Protein AF-A0A9X2P4D8-F1 (afdb_monomer)

Foldseek 3Di:
DDADDPVVQVLQPVAWDQDDPQRATEGDPVSVVVLLVVQVVCVVLVVVLQVVLCVPPQFDDKDWPQVQKDSNKTKMWTQTPPFNKIKMWMAGSRSGAIAIKIFHPPFFDPDWDWAWDQDPVHNVDTDIDTDRGMASDDPDVSNVVSCVVSVVSCCVSRVVYYYDDSVQQQRWHRWYDYPNDTDHTHGPVCVGMNNDDDDD

Structure (mmCIF, N/CA/C/O backbone):
data_AF-A0A9X2P4D8-F1
#
_entry.id   AF-A0A9X2P4D8-F1
#
loop_
_atom_site.group_PDB
_atom_site.id
_atom_site.type_symbol
_atom_site.label_atom_id
_atom_site.label_alt_id
_atom_site.label_comp_id
_atom_site.label_asym_id
_atom_site.label_entity_id
_atom_site.label_seq_id
_atom_site.pdbx_PDB_ins_code
_atom_site.Cartn_x
_atom_site.Cartn_y
_atom_site.Cartn_z
_atom_site.occupancy
_atom_site.B_iso_or_equiv
_atom_site.auth_seq_id
_atom_site.auth_comp_id
_atom_site.auth_asym_id
_atom_site.auth_atom_id
_atom_site.pdbx_PDB_model_num
ATOM 1 N N . MET A 1 1 ? -0.357 -20.026 -11.969 1.00 51.41 1 MET A N 1
ATOM 2 C CA . MET A 1 1 ? -0.564 -18.570 -11.815 1.00 51.41 1 MET A CA 1
ATOM 3 C C . MET A 1 1 ? -0.362 -17.956 -13.190 1.00 51.41 1 MET A C 1
ATOM 5 O O . MET A 1 1 ? 0.595 -18.358 -13.838 1.00 51.41 1 MET A O 1
ATOM 9 N N . ARG A 1 2 ? -1.284 -17.124 -13.690 1.00 51.78 2 ARG A N 1
ATOM 10 C CA . ARG A 1 2 ? -1.090 -16.428 -14.975 1.00 51.78 2 ARG A CA 1
ATOM 11 C C . ARG A 1 2 ? -0.144 -15.251 -14.730 1.00 51.78 2 ARG A C 1
ATOM 13 O O . ARG A 1 2 ? -0.334 -14.565 -13.731 1.00 51.78 2 ARG A O 1
ATOM 20 N N . ASP A 1 3 ? 0.847 -15.052 -15.594 1.00 65.62 3 ASP A N 1
ATOM 21 C CA . ASP A 1 3 ? 1.655 -13.830 -15.562 1.00 65.62 3 ASP A CA 1
ATOM 22 C C . ASP A 1 3 ? 0.751 -12.647 -15.934 1.00 65.62 3 ASP A C 1
ATOM 24 O O . ASP A 1 3 ? -0.056 -12.735 -16.869 1.00 65.62 3 ASP A O 1
ATOM 28 N N . PHE A 1 4 ? 0.815 -11.575 -15.148 1.00 73.69 4 PHE A N 1
ATOM 29 C CA . PHE A 1 4 ? -0.020 -10.401 -15.348 1.00 73.69 4 PHE A CA 1
ATOM 30 C C . PHE A 1 4 ? 0.701 -9.388 -16.226 1.00 73.69 4 PHE A C 1
ATOM 32 O O . PHE A 1 4 ? 1.784 -8.916 -15.890 1.00 73.69 4 PHE A O 1
ATOM 39 N N . ASN A 1 5 ? 0.075 -9.033 -17.348 1.00 79.25 5 ASN A N 1
ATOM 40 C CA . ASN A 1 5 ? 0.576 -7.965 -18.196 1.00 79.25 5 ASN A CA 1
ATOM 41 C C . ASN A 1 5 ? 0.262 -6.617 -17.533 1.00 79.25 5 ASN A C 1
ATOM 43 O O . ASN A 1 5 ? -0.901 -6.204 -17.494 1.00 79.25 5 ASN A O 1
ATOM 47 N N . ILE A 1 6 ? 1.291 -5.921 -17.049 1.00 78.88 6 ILE A N 1
ATOM 48 C CA . ILE A 1 6 ? 1.144 -4.610 -16.407 1.00 78.88 6 ILE A CA 1
ATOM 49 C C . ILE A 1 6 ? 0.526 -3.563 -17.345 1.00 78.88 6 ILE A C 1
ATOM 51 O O . ILE A 1 6 ? -0.223 -2.695 -16.900 1.00 78.88 6 ILE A O 1
ATOM 55 N N . PHE A 1 7 ? 0.740 -3.695 -18.659 1.00 81.62 7 PHE A N 1
ATOM 56 C CA . PHE A 1 7 ? 0.123 -2.852 -19.682 1.00 81.62 7 PHE A CA 1
ATOM 57 C C . PHE A 1 7 ? -1.364 -3.165 -19.900 1.00 81.62 7 PHE A C 1
ATOM 59 O O . PHE A 1 7 ? -2.011 -2.543 -20.737 1.00 81.62 7 PHE A O 1
ATOM 66 N N . SER A 1 8 ? -1.969 -4.082 -19.146 1.00 82.50 8 SER A N 1
ATOM 67 C CA . SER A 1 8 ? -3.433 -4.141 -19.058 1.00 82.50 8 SER A CA 1
ATOM 68 C C . SER A 1 8 ? -4.020 -3.009 -18.203 1.00 82.50 8 SER A C 1
ATOM 70 O O . SER A 1 8 ? -5.209 -2.723 -18.319 1.00 82.50 8 SER A O 1
ATOM 72 N N . ILE A 1 9 ? -3.196 -2.327 -17.395 1.00 82.31 9 ILE A N 1
ATOM 73 C CA . ILE A 1 9 ? -3.581 -1.167 -16.585 1.00 82.31 9 ILE A CA 1
ATOM 74 C C . ILE A 1 9 ? -3.077 0.107 -17.290 1.00 82.31 9 ILE A C 1
ATOM 76 O O . ILE A 1 9 ? -1.872 0.376 -17.276 1.00 82.31 9 ILE A O 1
ATOM 80 N N . PRO A 1 10 ? -3.964 0.937 -17.881 1.00 84.06 10 PRO A N 1
ATOM 81 C CA . PRO A 1 10 ? -3.561 2.111 -18.665 1.00 84.06 10 PRO A CA 1
ATOM 82 C C . PRO A 1 10 ? -2.681 3.105 -17.898 1.00 84.06 10 PRO A C 1
ATOM 84 O O . PRO A 1 10 ? -1.769 3.703 -18.465 1.00 84.06 10 PRO A O 1
ATOM 87 N N . ARG A 1 11 ? -2.907 3.233 -16.582 1.00 86.00 11 ARG A N 1
ATOM 88 C CA . ARG A 1 11 ? -2.131 4.103 -15.684 1.00 86.00 11 ARG A CA 1
ATOM 89 C C . ARG A 1 11 ? -0.632 3.757 -15.662 1.00 86.00 11 ARG A C 1
ATOM 91 O O . ARG A 1 11 ? 0.168 4.636 -15.352 1.00 86.00 11 ARG A O 1
ATOM 98 N N . PHE A 1 12 ? -0.232 2.537 -16.041 1.00 85.88 12 PHE A N 1
ATOM 99 C CA . PHE A 1 12 ? 1.172 2.109 -16.073 1.00 85.88 12 PHE A CA 1
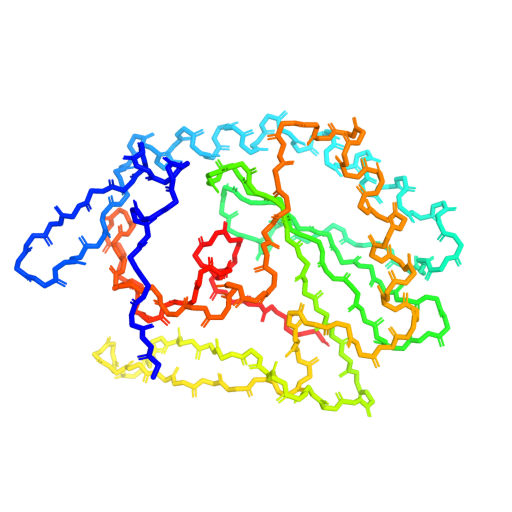ATOM 100 C C . PHE A 1 12 ? 1.898 2.325 -17.404 1.00 85.88 12 PHE A C 1
ATOM 102 O O . PHE A 1 12 ? 3.130 2.330 -17.419 1.00 85.88 12 PHE A O 1
ATOM 109 N N . HIS A 1 13 ? 1.175 2.584 -18.500 1.00 84.06 13 HIS A N 1
ATOM 110 C CA . HIS A 1 13 ? 1.763 2.733 -19.845 1.00 84.06 13 HIS A CA 1
ATOM 111 C C . HIS A 1 13 ? 2.799 3.851 -19.936 1.00 84.06 13 HIS A C 1
ATOM 113 O O . HIS A 1 13 ? 3.732 3.777 -20.725 1.00 84.06 13 HIS A O 1
ATOM 119 N N . GLN A 1 14 ? 2.631 4.898 -19.132 1.00 83.56 14 GLN A N 1
ATOM 120 C CA . GLN A 1 14 ? 3.509 6.066 -19.142 1.00 83.56 14 GLN A CA 1
ATOM 121 C C . GLN A 1 14 ? 4.805 5.887 -18.336 1.00 83.56 14 GLN A C 1
ATOM 123 O O . GLN A 1 14 ? 5.696 6.734 -18.435 1.00 83.56 14 GLN A O 1
ATOM 128 N N . TYR A 1 15 ? 4.897 4.841 -17.509 1.00 83.94 15 TYR A N 1
ATOM 129 C CA . TYR A 1 15 ? 6.016 4.638 -16.585 1.00 83.94 15 TYR A CA 1
ATOM 130 C C . TYR A 1 15 ? 6.965 3.546 -17.066 1.00 83.94 15 TYR A C 1
ATOM 132 O O . TYR A 1 15 ? 8.182 3.722 -16.998 1.00 83.94 15 TYR A O 1
ATOM 140 N N . PHE A 1 16 ? 6.414 2.444 -17.574 1.00 85.50 16 PHE A N 1
ATOM 141 C CA . PHE A 1 16 ? 7.197 1.281 -17.967 1.00 85.50 16 PHE A CA 1
ATOM 142 C C . PHE A 1 16 ? 7.361 1.175 -19.479 1.00 85.50 16 PHE A C 1
ATOM 144 O O . PHE A 1 16 ? 6.488 1.545 -20.258 1.00 85.50 16 PHE A O 1
ATOM 151 N N . SER A 1 17 ? 8.496 0.616 -19.878 1.00 83.88 17 SER A N 1
ATOM 152 C CA . SER A 1 17 ? 8.774 0.161 -21.240 1.00 83.88 17 SER A CA 1
ATOM 153 C C . SER A 1 17 ? 9.231 -1.293 -21.190 1.00 83.88 17 SER A C 1
ATOM 155 O O . SER A 1 17 ? 9.921 -1.673 -20.245 1.00 83.88 17 SER A O 1
ATOM 157 N N . GLU A 1 18 ? 8.850 -2.106 -22.173 1.00 82.50 18 GLU A N 1
ATOM 158 C CA . GLU A 1 18 ? 9.399 -3.459 -22.326 1.00 82.50 18 GLU A CA 1
ATOM 159 C C . GLU A 1 18 ? 10.750 -3.380 -23.040 1.00 82.50 18 GLU A C 1
ATOM 161 O O . GLU A 1 18 ? 10.885 -2.697 -24.060 1.00 82.50 18 GLU A O 1
ATOM 166 N N . ILE A 1 19 ? 11.753 -4.081 -22.515 1.00 79.12 19 ILE A N 1
ATOM 167 C CA . ILE A 1 19 ? 13.065 -4.215 -23.146 1.00 79.12 19 ILE A CA 1
ATOM 168 C C . ILE A 1 19 ? 13.475 -5.686 -23.268 1.00 79.12 19 ILE A C 1
ATOM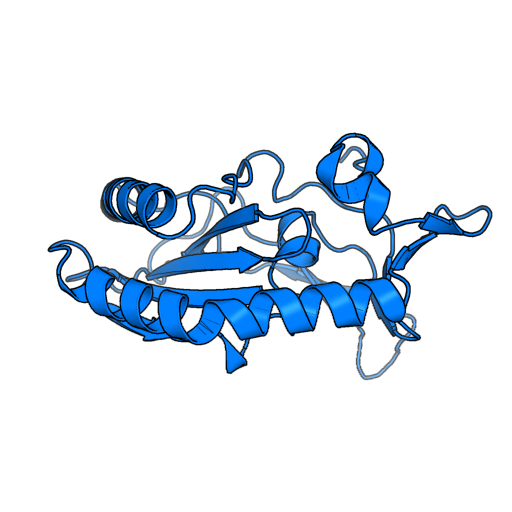 170 O O . ILE A 1 19 ? 13.308 -6.481 -22.345 1.00 79.12 19 ILE A O 1
ATOM 174 N N . GLY A 1 20 ? 14.071 -6.025 -24.414 1.00 73.62 20 GLY A N 1
ATOM 175 C CA . GLY A 1 20 ? 14.580 -7.367 -24.708 1.00 73.62 20 GLY A CA 1
ATOM 176 C C . GLY A 1 20 ? 13.496 -8.403 -25.025 1.00 73.62 20 GLY A C 1
ATOM 177 O O . GLY A 1 20 ? 12.301 -8.125 -24.984 1.00 73.62 20 GLY A O 1
ATOM 178 N N . GLU A 1 21 ? 13.936 -9.616 -25.362 1.00 63.78 21 GLU A N 1
ATOM 179 C CA . GLU A 1 21 ? 13.047 -10.746 -25.679 1.00 63.78 21 GLU A CA 1
ATOM 180 C C . GLU A 1 21 ? 12.375 -11.336 -24.423 1.00 63.78 21 GLU A C 1
ATOM 182 O O . GLU A 1 21 ? 11.307 -11.938 -24.517 1.00 63.78 21 GLU A O 1
ATOM 187 N N . ASP A 1 22 ? 12.949 -11.082 -23.242 1.00 65.00 22 ASP A N 1
ATOM 188 C CA . ASP A 1 22 ? 12.479 -11.584 -21.943 1.00 65.00 22 ASP A CA 1
ATOM 189 C C . ASP A 1 22 ? 11.377 -10.724 -21.293 1.00 65.00 22 ASP A C 1
ATOM 191 O O . ASP A 1 22 ? 11.029 -10.960 -20.135 1.00 65.00 22 ASP A O 1
ATOM 195 N N . LYS A 1 23 ? 10.837 -9.722 -22.008 1.00 68.62 23 LYS A N 1
ATOM 196 C CA . LYS A 1 23 ? 9.802 -8.788 -21.512 1.00 68.62 23 LYS A CA 1
ATOM 197 C C . LYS A 1 23 ? 10.159 -8.165 -20.161 1.00 68.62 23 LYS A C 1
ATOM 199 O O . LYS A 1 23 ? 9.401 -8.171 -19.197 1.00 68.62 23 LYS A O 1
ATOM 204 N N . LEU A 1 24 ? 11.378 -7.649 -20.069 1.00 75.62 24 LEU A N 1
ATOM 205 C CA . LEU A 1 24 ? 11.841 -6.980 -18.865 1.00 75.62 24 LEU A CA 1
ATOM 206 C C . LEU A 1 24 ? 11.218 -5.582 -18.804 1.00 75.62 24 LEU A C 1
ATOM 208 O O . LEU A 1 24 ? 11.362 -4.796 -19.743 1.00 75.62 24 LEU A O 1
ATOM 212 N N . LEU A 1 25 ? 10.541 -5.258 -17.703 1.00 82.19 25 LEU A N 1
ATOM 213 C CA . LEU A 1 25 ? 9.945 -3.938 -17.510 1.00 82.19 25 LEU A CA 1
ATOM 214 C C . LEU A 1 25 ? 11.011 -2.958 -17.030 1.00 82.19 25 LEU A C 1
ATOM 216 O O . LEU A 1 25 ? 11.650 -3.188 -16.007 1.00 82.19 25 LEU A O 1
ATOM 220 N N . LYS A 1 26 ? 11.187 -1.842 -17.738 1.00 84.00 26 LYS A N 1
ATOM 221 C CA . LYS A 1 26 ? 12.114 -0.774 -17.354 1.00 84.00 26 LYS A CA 1
ATOM 222 C C . LYS A 1 26 ? 11.377 0.505 -16.985 1.00 84.00 26 LYS A C 1
ATOM 224 O O . LYS A 1 26 ? 10.640 1.053 -17.808 1.00 84.00 26 LYS A O 1
ATOM 229 N N . LEU A 1 27 ? 11.662 1.010 -15.785 1.00 86.44 27 LEU A N 1
ATOM 230 C CA . LEU A 1 27 ? 11.309 2.357 -15.342 1.00 86.44 27 LEU A CA 1
ATOM 231 C C . LEU A 1 27 ? 12.507 3.289 -15.563 1.00 86.44 27 LEU A C 1
ATOM 233 O O . LEU A 1 27 ? 13.584 3.064 -15.015 1.00 86.44 27 LEU A O 1
ATOM 237 N N . SER A 1 28 ? 12.343 4.309 -16.408 1.00 85.12 28 SER A N 1
ATOM 238 C CA . SER A 1 28 ? 13.433 5.254 -16.709 1.00 85.12 28 SER A CA 1
ATOM 239 C C . SER A 1 28 ? 13.770 6.153 -15.516 1.00 85.12 28 SER A C 1
ATOM 241 O O . SER A 1 28 ? 12.868 6.526 -14.768 1.00 85.12 28 SER A O 1
ATOM 243 N N . ASP A 1 29 ? 15.024 6.600 -15.408 1.00 86.88 29 ASP A N 1
ATOM 244 C CA . ASP A 1 29 ? 15.475 7.506 -14.336 1.00 86.88 29 ASP A CA 1
ATOM 245 C C . ASP A 1 29 ? 14.652 8.794 -14.276 1.00 86.88 29 ASP A C 1
ATOM 247 O O . ASP A 1 29 ? 14.277 9.252 -13.204 1.00 86.88 29 ASP A O 1
ATOM 251 N N . LYS A 1 30 ? 14.293 9.345 -15.441 1.00 90.56 30 LYS A N 1
ATOM 252 C CA . LYS A 1 30 ? 13.424 10.522 -15.519 1.00 90.56 30 LYS A CA 1
ATOM 253 C C . LYS A 1 30 ? 12.067 10.257 -14.860 1.00 90.56 30 LYS A C 1
ATOM 255 O O . LYS A 1 30 ? 11.606 11.065 -14.063 1.00 90.56 30 LYS A O 1
ATOM 260 N N . LYS A 1 31 ? 11.431 9.127 -15.188 1.00 90.62 31 LYS A N 1
ATOM 261 C CA . LYS A 1 31 ? 10.132 8.746 -14.612 1.00 90.62 31 LYS A CA 1
ATOM 262 C C . LYS A 1 31 ? 10.246 8.427 -13.127 1.00 90.62 31 LYS A C 1
ATOM 264 O O . LYS A 1 31 ? 9.354 8.784 -12.372 1.00 90.62 31 LYS A O 1
ATOM 269 N N . TRP A 1 32 ? 11.344 7.806 -12.714 1.00 90.19 32 TRP A N 1
ATOM 270 C CA . TRP A 1 32 ? 11.659 7.574 -11.311 1.00 90.19 32 TRP A CA 1
ATOM 271 C C . TRP A 1 32 ? 11.734 8.881 -10.514 1.00 90.19 32 TRP A C 1
ATOM 273 O O . TRP A 1 32 ? 11.053 9.013 -9.501 1.00 90.19 32 TRP A O 1
ATOM 283 N N . SER A 1 33 ? 12.482 9.875 -11.001 1.00 91.88 33 SER A N 1
ATOM 284 C CA . SER A 1 33 ? 12.555 11.197 -10.367 1.00 91.88 33 SER A CA 1
ATOM 285 C C . SER A 1 33 ? 11.195 11.894 -10.321 1.00 91.88 33 SER A C 1
ATOM 287 O O . SER A 1 33 ? 10.804 12.363 -9.261 1.00 91.88 33 SER A O 1
ATOM 289 N N . GLU A 1 34 ? 10.424 11.876 -11.417 1.00 94.25 34 GLU A N 1
ATOM 290 C CA . GLU A 1 34 ? 9.062 12.438 -11.440 1.00 94.25 34 GLU A CA 1
ATOM 291 C C . GLU A 1 34 ? 8.157 11.803 -10.365 1.00 94.25 34 GLU A C 1
ATOM 293 O O . GLU A 1 34 ? 7.364 12.490 -9.724 1.00 94.25 34 GLU A O 1
ATOM 298 N N . LEU A 1 35 ? 8.264 10.488 -10.150 1.00 94.19 35 LEU A N 1
ATOM 299 C CA . LEU A 1 35 ? 7.497 9.772 -9.130 1.00 94.19 35 LEU A CA 1
ATOM 300 C C . LEU A 1 35 ? 7.891 10.186 -7.704 1.00 94.19 35 LEU A C 1
ATOM 302 O O . LEU A 1 35 ? 7.003 10.354 -6.862 1.00 94.19 35 LEU A O 1
ATOM 306 N N . ILE A 1 36 ? 9.188 10.369 -7.445 1.00 94.19 36 ILE A N 1
ATOM 307 C CA . ILE A 1 36 ? 9.709 10.825 -6.148 1.00 94.19 36 ILE A CA 1
ATOM 308 C C . ILE A 1 36 ? 9.276 12.267 -5.872 1.00 94.19 36 ILE A C 1
ATOM 310 O O . ILE A 1 36 ? 8.704 12.539 -4.820 1.00 94.19 36 ILE A O 1
ATOM 314 N N . ASP A 1 37 ? 9.464 13.179 -6.824 1.00 96.06 37 ASP A N 1
ATOM 315 C CA . ASP A 1 37 ? 9.085 14.587 -6.654 1.00 96.06 37 ASP A CA 1
ATOM 316 C C . ASP A 1 37 ? 7.579 14.716 -6.361 1.00 96.06 37 ASP A C 1
ATOM 318 O O . ASP A 1 37 ? 7.148 15.457 -5.471 1.00 96.06 37 ASP A O 1
ATOM 322 N N . ASN A 1 38 ? 6.762 13.921 -7.064 1.00 95.75 38 ASN A N 1
ATOM 323 C CA . ASN A 1 38 ? 5.325 13.860 -6.830 1.00 95.75 38 ASN A CA 1
ATOM 324 C C . ASN A 1 38 ? 4.981 13.368 -5.421 1.00 95.75 38 ASN A C 1
ATOM 326 O O . ASN A 1 38 ? 4.066 13.923 -4.816 1.00 95.75 38 ASN A O 1
ATOM 330 N N . ILE A 1 39 ? 5.664 12.345 -4.893 1.00 95.38 39 ILE A N 1
ATOM 331 C CA . ILE A 1 39 ? 5.352 11.846 -3.548 1.00 95.38 39 ILE A CA 1
ATOM 332 C C . ILE A 1 39 ? 5.799 12.830 -2.464 1.00 95.38 39 ILE A C 1
ATOM 334 O O . ILE A 1 39 ? 5.044 13.071 -1.525 1.00 95.38 39 ILE A O 1
ATOM 338 N N . GLN A 1 40 ? 6.965 13.458 -2.634 1.00 95.62 40 GLN A N 1
ATOM 339 C CA . GLN A 1 40 ? 7.488 14.460 -1.703 1.00 95.62 40 GLN A CA 1
ATOM 340 C C . GLN A 1 40 ? 6.535 15.650 -1.580 1.00 95.62 40 GLN A C 1
ATOM 342 O O . GLN A 1 40 ? 6.282 16.139 -0.482 1.00 95.62 40 GLN A O 1
ATOM 347 N N . SER A 1 41 ? 5.912 16.060 -2.691 1.00 96.69 41 SER A N 1
ATOM 348 C CA . SER A 1 41 ? 4.902 17.126 -2.680 1.00 96.69 41 SER A CA 1
ATOM 349 C C . SER A 1 41 ? 3.643 16.804 -1.856 1.00 96.69 41 SER A C 1
ATOM 351 O O . SER A 1 41 ? 2.885 17.715 -1.536 1.00 96.69 41 SER A O 1
ATOM 353 N N . LEU A 1 42 ? 3.412 15.531 -1.510 1.00 96.88 42 LEU A N 1
ATOM 354 C CA . LEU A 1 42 ? 2.248 15.063 -0.750 1.00 96.88 42 LEU A CA 1
ATOM 355 C C . LEU A 1 42 ? 2.568 14.747 0.713 1.00 96.88 42 LEU A C 1
ATOM 357 O O . LEU A 1 42 ? 1.650 14.425 1.464 1.00 96.88 42 LEU A O 1
ATOM 361 N N . GLU A 1 43 ? 3.834 14.803 1.133 1.00 95.31 43 GLU A N 1
ATOM 362 C CA . GLU A 1 43 ? 4.246 14.383 2.479 1.00 95.31 43 GLU A CA 1
ATOM 363 C C . GLU A 1 43 ? 3.540 15.175 3.580 1.00 95.31 43 GLU A C 1
ATOM 365 O O . GLU A 1 43 ? 3.102 14.596 4.574 1.00 95.31 43 GLU A O 1
ATOM 370 N N . GLU A 1 44 ? 3.379 16.487 3.399 1.00 96.44 44 GLU A N 1
ATOM 371 C CA . GLU A 1 44 ? 2.701 17.331 4.384 1.00 96.44 44 GLU A CA 1
ATOM 372 C C . GLU A 1 44 ? 1.219 16.953 4.531 1.00 96.44 44 GLU A C 1
ATOM 374 O O . GLU A 1 44 ? 0.726 16.785 5.648 1.00 96.44 44 GLU A O 1
ATOM 379 N N . ASP A 1 45 ? 0.517 16.762 3.412 1.00 97.56 45 ASP A N 1
ATOM 380 C CA . ASP A 1 45 ? -0.888 16.348 3.416 1.00 97.56 45 ASP A CA 1
ATOM 381 C C . ASP A 1 45 ? -1.051 14.923 3.950 1.00 97.56 45 ASP A C 1
ATOM 383 O O . ASP A 1 45 ? -2.004 14.636 4.670 1.00 97.56 45 ASP A O 1
ATOM 387 N N . TRP A 1 46 ? -0.099 14.033 3.665 1.00 97.56 46 TRP A N 1
ATOM 388 C CA . TRP A 1 46 ? -0.074 12.675 4.203 1.00 97.56 46 TRP A CA 1
ATOM 389 C C . TRP A 1 46 ? 0.140 12.635 5.712 1.00 97.56 46 TRP A C 1
ATOM 391 O O . TRP A 1 46 ? -0.477 11.816 6.395 1.00 97.56 46 TRP A O 1
ATOM 401 N N . ASN A 1 47 ? 0.986 13.516 6.249 1.00 96.44 47 ASN A N 1
ATOM 402 C CA . ASN A 1 47 ? 1.188 13.639 7.690 1.00 96.44 47 ASN A CA 1
ATOM 403 C C . ASN A 1 47 ? -0.105 14.080 8.377 1.00 96.44 47 ASN A C 1
ATOM 405 O O . ASN A 1 47 ? -0.564 13.395 9.287 1.00 96.44 47 ASN A O 1
ATOM 409 N N . LYS A 1 48 ? -0.754 15.135 7.868 1.00 97.25 48 LYS A N 1
ATOM 410 C CA . LYS A 1 48 ? -2.047 15.609 8.391 1.00 97.25 48 LYS A CA 1
ATOM 411 C C . LYS A 1 48 ? -3.142 14.552 8.263 1.00 97.25 48 LYS A C 1
ATOM 413 O O . LYS A 1 48 ? -3.923 14.348 9.189 1.00 97.25 48 LYS A O 1
ATOM 418 N N . PHE A 1 49 ? -3.188 13.854 7.128 1.00 97.50 49 PHE A N 1
ATOM 419 C CA . PHE A 1 49 ? -4.074 12.713 6.938 1.00 97.50 49 PHE A CA 1
ATOM 420 C C . PHE A 1 49 ? -3.817 11.648 8.008 1.00 97.50 49 PHE A C 1
ATOM 422 O O . PHE A 1 49 ? -4.761 11.229 8.668 1.00 97.50 49 PHE A O 1
ATOM 429 N N . SER A 1 50 ? -2.560 11.254 8.219 1.00 96.31 50 SER A N 1
ATOM 430 C CA . SER A 1 50 ? -2.188 10.216 9.184 1.00 96.31 50 SER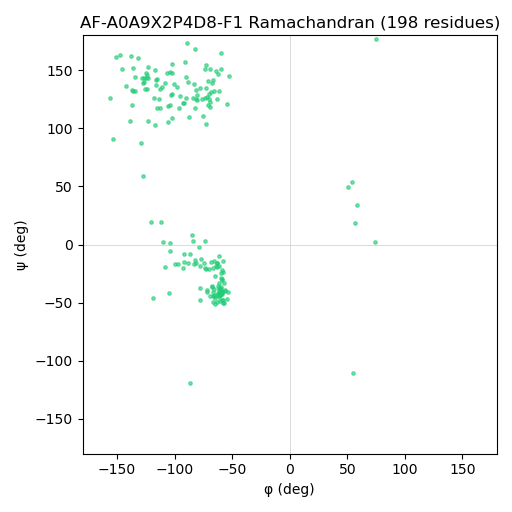 A CA 1
ATOM 431 C C . SER A 1 50 ? -2.566 10.596 10.612 1.00 96.31 50 SER A C 1
ATOM 433 O O . SER A 1 50 ? -3.138 9.775 11.318 1.00 96.31 50 SER A O 1
ATOM 435 N N . GLU A 1 51 ? -2.321 11.842 11.013 1.00 95.50 51 GLU A N 1
ATOM 436 C CA . GLU A 1 51 ? -2.743 12.375 12.315 1.00 95.50 51 GLU A CA 1
ATOM 437 C C . GLU A 1 51 ? -4.270 12.320 12.473 1.00 95.50 51 GLU A C 1
ATOM 439 O O . GLU A 1 51 ? -4.771 11.875 13.502 1.00 95.50 51 GLU A O 1
ATOM 444 N N . SER A 1 52 ? -5.030 12.664 11.426 1.00 95.69 52 SER A N 1
ATOM 445 C CA . SER A 1 52 ? -6.501 12.622 11.477 1.00 95.69 52 SER A CA 1
ATOM 446 C C . SER A 1 52 ? -7.085 11.214 11.662 1.00 95.69 52 SER A C 1
ATOM 448 O O . SER A 1 52 ? -8.241 11.070 12.056 1.00 95.69 52 SER A O 1
ATOM 450 N N . LEU A 1 53 ? -6.308 10.157 11.394 1.00 95.81 53 LEU A N 1
ATOM 451 C CA . LEU A 1 53 ? -6.764 8.778 11.579 1.00 95.81 53 LEU A CA 1
ATOM 452 C C . LEU A 1 53 ? -6.867 8.381 13.055 1.00 95.81 53 LEU A C 1
ATOM 454 O O . LEU A 1 53 ? -7.607 7.447 13.360 1.00 95.81 53 LEU A O 1
ATOM 458 N N . GLU A 1 54 ? -6.178 9.085 13.959 1.00 93.56 54 GLU A N 1
ATOM 459 C CA . GLU A 1 54 ? -6.282 8.872 15.412 1.00 93.56 54 GLU A CA 1
ATOM 460 C C . GLU A 1 54 ? -7.670 9.247 15.958 1.00 93.56 54 GLU A C 1
ATOM 462 O O . GLU A 1 54 ? -8.079 8.773 17.014 1.00 93.56 54 GLU A O 1
ATOM 467 N N . GLU A 1 55 ? -8.432 10.068 15.227 1.00 92.75 55 GLU A N 1
ATOM 468 C CA . GLU A 1 55 ? -9.793 10.467 15.604 1.00 92.75 55 GLU A CA 1
ATOM 469 C C . GLU A 1 55 ? -10.837 9.369 15.324 1.00 92.75 55 GLU A C 1
ATOM 471 O O . GLU A 1 55 ? -11.983 9.453 15.775 1.00 92.75 55 GLU A O 1
ATOM 476 N N . ILE A 1 56 ? -10.470 8.330 14.569 1.00 92.75 56 ILE A N 1
ATOM 477 C CA . ILE A 1 56 ? -11.357 7.217 14.229 1.00 92.75 56 ILE A CA 1
ATOM 478 C C . ILE A 1 56 ? -11.356 6.224 15.395 1.00 92.75 56 ILE A C 1
ATOM 480 O O . ILE A 1 56 ? -10.351 5.584 15.665 1.00 92.75 56 ILE A O 1
ATOM 484 N N . SER A 1 57 ? -12.508 6.013 16.037 1.00 88.25 57 SER A N 1
ATOM 485 C CA . SER A 1 57 ? -12.608 5.249 17.295 1.00 88.25 57 SER A CA 1
ATOM 486 C C . SER A 1 57 ? -12.092 3.804 17.257 1.00 88.25 57 SER A C 1
ATOM 488 O O . SER A 1 57 ? -11.809 3.237 18.306 1.00 88.25 57 SER A O 1
ATOM 490 N N . ILE A 1 58 ? -12.040 3.175 16.079 1.00 90.12 58 ILE A N 1
ATOM 491 C CA . ILE A 1 58 ? -11.530 1.804 15.914 1.00 90.12 58 ILE A CA 1
ATOM 492 C C . ILE A 1 58 ? -10.013 1.755 15.662 1.00 90.12 58 ILE A C 1
ATOM 494 O O . ILE A 1 58 ? -9.380 0.702 15.797 1.00 90.12 58 ILE A O 1
ATOM 498 N N . CYS A 1 59 ? -9.423 2.892 15.304 1.00 91.12 59 CYS A N 1
ATOM 499 C CA . CYS A 1 59 ? -7.987 3.062 15.190 1.00 91.12 59 CYS A CA 1
ATOM 500 C C . CYS A 1 59 ? -7.417 3.286 16.592 1.00 91.12 59 CYS A C 1
ATOM 502 O O . CYS A 1 59 ? -7.840 4.189 17.303 1.00 91.12 59 CYS A O 1
ATOM 504 N N . GLY A 1 60 ? -6.455 2.456 16.981 1.00 91.12 60 GLY A N 1
ATOM 505 C CA . GLY A 1 60 ? -5.632 2.700 18.155 1.00 91.12 60 GLY A CA 1
ATOM 506 C C . GLY A 1 60 ? -4.446 3.580 17.771 1.00 91.12 60 GLY A C 1
ATOM 507 O O . GLY A 1 60 ? -4.592 4.699 17.288 1.00 91.12 60 GLY A O 1
ATOM 508 N N . ARG A 1 61 ? -3.226 3.067 17.949 1.00 93.88 61 ARG A N 1
ATOM 509 C CA . ARG A 1 61 ? -2.005 3.826 17.639 1.00 93.88 61 ARG A CA 1
ATOM 510 C C . ARG A 1 61 ? -1.780 3.949 16.130 1.00 93.88 61 ARG A C 1
ATOM 512 O O . ARG A 1 61 ? -1.632 2.927 15.461 1.00 93.88 61 ARG A O 1
ATOM 519 N N . VAL A 1 62 ? -1.611 5.174 15.639 1.00 95.94 62 VAL A N 1
ATOM 520 C CA . VAL A 1 62 ? -1.222 5.463 14.252 1.00 95.94 62 VAL A CA 1
ATOM 521 C C . VAL A 1 62 ? 0.271 5.794 14.177 1.00 95.94 62 VAL A C 1
ATOM 523 O O . VAL A 1 62 ? 0.827 6.455 15.049 1.00 95.94 62 VAL A O 1
ATOM 526 N N . ILE A 1 63 ? 0.967 5.272 13.167 1.00 94.62 63 ILE A N 1
ATOM 527 C CA . ILE A 1 63 ? 2.411 5.442 12.992 1.00 94.62 63 ILE A CA 1
ATOM 528 C C . ILE A 1 63 ? 2.704 5.722 11.524 1.00 94.62 63 ILE A C 1
ATOM 530 O O . ILE A 1 63 ? 2.462 4.878 10.660 1.00 94.62 63 ILE A O 1
ATOM 534 N N . ASN A 1 64 ? 3.302 6.875 11.237 1.00 92.62 64 ASN A N 1
ATOM 535 C CA . ASN A 1 64 ? 3.848 7.134 9.913 1.00 92.62 64 ASN A CA 1
ATOM 536 C C . ASN A 1 64 ? 5.096 6.257 9.686 1.00 92.62 64 ASN A C 1
ATOM 538 O O . ASN A 1 64 ? 6.042 6.250 10.479 1.00 92.62 64 ASN A O 1
ATOM 542 N N . ARG A 1 65 ? 5.079 5.482 8.602 1.00 91.25 65 ARG A N 1
ATOM 543 C CA . ARG A 1 65 ? 6.123 4.538 8.187 1.00 91.25 65 ARG A CA 1
ATOM 544 C C . ARG A 1 65 ? 6.679 4.869 6.802 1.00 91.25 65 ARG A C 1
ATOM 546 O O . ARG A 1 65 ? 7.289 3.995 6.191 1.00 91.25 65 ARG A O 1
ATOM 553 N N . SER A 1 66 ? 6.503 6.091 6.300 1.00 87.88 66 SER A N 1
ATOM 554 C CA . SER A 1 66 ? 6.959 6.484 4.959 1.00 87.88 66 SER A CA 1
ATOM 555 C C . SER A 1 66 ? 8.469 6.312 4.766 1.00 87.88 66 SER A C 1
ATOM 557 O O . SER A 1 66 ? 8.898 5.933 3.686 1.00 87.88 66 SER A O 1
ATOM 559 N N . ALA A 1 67 ? 9.278 6.436 5.825 1.00 83.69 67 ALA A N 1
ATOM 560 C CA . ALA A 1 67 ? 10.715 6.137 5.769 1.00 83.69 67 ALA A CA 1
ATOM 561 C C . ALA A 1 67 ? 11.052 4.660 5.447 1.00 83.69 67 ALA A C 1
ATOM 563 O O . ALA A 1 67 ? 12.196 4.355 5.125 1.00 83.69 67 ALA A O 1
ATOM 564 N N . LEU A 1 68 ? 10.084 3.741 5.567 1.00 77.00 68 LEU A N 1
ATOM 565 C CA . LEU A 1 68 ? 10.214 2.316 5.231 1.00 77.00 68 LEU A CA 1
ATOM 566 C C . LEU A 1 68 ? 9.531 1.953 3.899 1.00 77.00 68 LEU A C 1
ATOM 568 O O . LEU A 1 68 ? 9.456 0.772 3.561 1.00 77.00 68 LEU A O 1
ATOM 572 N N . ALA A 1 69 ? 8.945 2.924 3.198 1.00 80.56 69 ALA A N 1
ATOM 573 C CA . ALA A 1 69 ? 8.263 2.707 1.927 1.00 80.56 69 ALA A CA 1
ATOM 574 C C . ALA A 1 69 ? 9.233 2.848 0.743 1.00 80.56 69 ALA A C 1
ATOM 576 O O . ALA A 1 69 ? 10.388 3.248 0.903 1.00 80.56 69 ALA A O 1
ATOM 577 N N . ASN A 1 70 ? 8.754 2.534 -0.465 1.00 83.12 70 ASN A N 1
ATOM 578 C CA . ASN A 1 70 ? 9.481 2.901 -1.677 1.00 83.12 70 ASN A CA 1
ATOM 579 C C . ASN A 1 70 ? 9.648 4.433 -1.751 1.00 83.12 70 ASN A C 1
ATOM 581 O O . ASN A 1 70 ? 8.756 5.150 -1.303 1.00 83.12 70 ASN A O 1
ATOM 585 N N . PRO A 1 71 ? 10.717 4.961 -2.383 1.00 88.50 71 PRO A N 1
ATOM 586 C CA . PRO A 1 71 ? 10.958 6.409 -2.469 1.00 88.50 71 PRO A CA 1
ATOM 587 C C . PRO A 1 71 ? 9.847 7.234 -3.135 1.00 88.50 71 PRO A C 1
ATOM 589 O O . PRO A 1 71 ? 9.850 8.453 -3.039 1.00 88.50 71 PRO A O 1
ATOM 592 N N . TYR A 1 72 ? 8.921 6.578 -3.834 1.00 91.88 72 TYR A N 1
ATOM 593 C CA . TYR A 1 72 ? 7.754 7.169 -4.492 1.00 91.88 72 TYR A CA 1
ATOM 594 C C . TYR A 1 72 ? 6.430 6.748 -3.826 1.00 91.88 72 TYR A C 1
ATOM 596 O O . TYR A 1 72 ? 5.362 6.787 -4.442 1.00 91.88 72 TYR A O 1
ATOM 604 N N . SER A 1 73 ? 6.484 6.284 -2.578 1.00 94.62 73 SER A N 1
ATOM 605 C CA . SER A 1 73 ? 5.327 5.828 -1.813 1.00 94.62 73 SER A CA 1
ATOM 606 C C . SER A 1 73 ? 5.347 6.351 -0.379 1.00 94.62 73 SER A C 1
ATOM 608 O O . SER A 1 73 ? 6.397 6.588 0.205 1.00 94.62 73 SER A O 1
ATOM 610 N N . LEU A 1 74 ? 4.160 6.500 0.201 1.00 95.38 74 LEU A N 1
ATOM 611 C CA . LEU A 1 74 ? 3.944 6.848 1.603 1.00 95.38 74 LEU A CA 1
ATOM 612 C C . LEU A 1 74 ? 3.225 5.699 2.29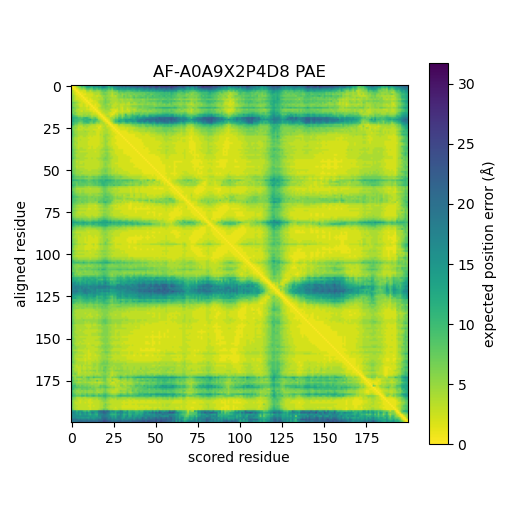2 1.00 95.38 74 LEU A C 1
ATOM 614 O O . LEU A 1 74 ? 2.469 4.951 1.663 1.00 95.38 74 LEU A O 1
ATOM 618 N N . ARG A 1 75 ? 3.475 5.542 3.591 1.00 95.38 75 ARG A N 1
ATOM 619 C CA . ARG A 1 75 ? 2.945 4.422 4.368 1.00 95.38 75 ARG A CA 1
ATOM 620 C C . ARG A 1 75 ? 2.563 4.872 5.765 1.00 95.38 75 ARG A C 1
ATOM 622 O O . ARG A 1 75 ? 3.349 5.532 6.437 1.00 95.38 75 ARG A O 1
ATOM 629 N N . THR A 1 76 ? 1.407 4.412 6.226 1.00 95.75 76 THR A N 1
ATOM 630 C CA . THR A 1 76 ? 0.938 4.610 7.600 1.00 95.75 76 THR A CA 1
ATOM 631 C C . THR A 1 76 ? 0.405 3.295 8.140 1.00 95.75 76 THR A C 1
ATOM 633 O O . THR A 1 76 ? -0.335 2.580 7.468 1.00 95.75 76 THR A O 1
ATOM 636 N N . GLU A 1 77 ? 0.836 2.949 9.343 1.00 95.50 77 GLU A N 1
ATOM 637 C CA . GLU A 1 77 ? 0.406 1.775 10.091 1.00 95.50 77 GLU A CA 1
ATOM 638 C C . GLU A 1 77 ? -0.590 2.216 11.161 1.00 95.50 77 GLU A C 1
ATOM 640 O O . GLU A 1 77 ? -0.316 3.136 11.927 1.00 95.50 77 GLU A O 1
ATOM 645 N N . ILE A 1 78 ? -1.729 1.542 11.219 1.00 95.75 78 ILE A N 1
ATOM 646 C CA . ILE A 1 78 ? -2.737 1.686 12.258 1.00 95.75 78 ILE A CA 1
ATOM 647 C C . ILE A 1 78 ? -2.760 0.385 13.046 1.00 95.75 78 ILE A C 1
ATOM 649 O O . ILE A 1 78 ? -3.115 -0.668 12.516 1.00 95.75 78 ILE A O 1
ATOM 653 N N . ASN A 1 79 ? -2.435 0.463 14.327 1.00 94.69 79 ASN A N 1
ATOM 654 C CA . ASN A 1 79 ? -2.716 -0.615 15.259 1.00 94.69 79 ASN A CA 1
ATOM 655 C C . ASN A 1 79 ? -4.175 -0.524 15.677 1.00 94.69 79 ASN A C 1
ATOM 657 O O . ASN A 1 79 ? -4.637 0.537 16.089 1.00 94.69 79 ASN A O 1
ATOM 661 N N . MET A 1 80 ? -4.891 -1.632 15.561 1.00 92.88 80 MET A N 1
ATOM 662 C CA . MET A 1 80 ? -6.312 -1.686 15.869 1.00 92.88 80 MET A CA 1
ATOM 663 C C . MET A 1 80 ? -6.547 -1.499 17.370 1.00 92.88 80 MET A C 1
ATOM 665 O O . MET A 1 80 ? -5.829 -2.067 18.197 1.00 92.88 80 MET A O 1
ATOM 669 N N . GLU A 1 81 ? -7.569 -0.727 17.730 1.00 89.12 81 GLU A N 1
ATOM 670 C CA . GLU A 1 81 ? -7.922 -0.497 19.130 1.00 89.12 81 GLU A CA 1
ATOM 671 C C . GLU A 1 81 ? -8.289 -1.833 19.806 1.00 89.12 81 GLU A C 1
ATOM 673 O O . GLU A 1 81 ? -9.035 -2.646 19.256 1.00 89.12 81 GLU A O 1
ATOM 678 N N . ASN A 1 82 ? -7.735 -2.094 20.995 1.00 85.50 82 ASN A N 1
ATOM 679 C CA . ASN A 1 82 ? -7.918 -3.347 21.748 1.00 85.50 82 ASN A CA 1
ATOM 680 C C . ASN A 1 82 ? -7.528 -4.651 21.013 1.00 85.50 82 ASN A C 1
ATOM 682 O O . ASN A 1 82 ? -7.916 -5.740 21.442 1.00 85.50 82 ASN A O 1
ATOM 686 N N . SER A 1 83 ? -6.733 -4.581 19.941 1.00 86.56 83 SER A N 1
ATOM 687 C CA . SER A 1 83 ? -6.207 -5.757 19.241 1.00 86.56 83 SER A CA 1
ATOM 688 C C . SER A 1 83 ? -4.701 -5.636 19.004 1.00 86.56 83 SER A C 1
ATOM 690 O O . SER A 1 83 ? -4.110 -4.564 19.084 1.00 86.56 83 SER A O 1
ATOM 692 N N . LYS A 1 84 ? -4.054 -6.776 18.745 1.00 87.94 84 LYS A N 1
ATOM 693 C CA . LYS A 1 84 ? -2.671 -6.805 18.247 1.00 87.94 84 LYS A CA 1
ATOM 694 C C . LYS A 1 84 ? -2.607 -6.702 16.724 1.00 87.94 84 LYS A C 1
ATOM 696 O O . LYS A 1 84 ? -1.517 -6.615 16.178 1.00 87.94 84 LYS A O 1
ATOM 701 N N . ASP A 1 85 ? -3.747 -6.776 16.053 1.00 93.31 85 ASP A N 1
ATOM 702 C CA . ASP A 1 85 ? -3.814 -6.703 14.602 1.00 93.31 85 ASP A CA 1
ATOM 703 C C . ASP A 1 85 ? -3.557 -5.267 14.116 1.00 93.31 85 ASP A C 1
ATOM 705 O O . ASP A 1 85 ? -3.816 -4.295 14.836 1.00 93.31 85 ASP A O 1
ATOM 709 N N . SER A 1 86 ? -3.070 -5.141 12.884 1.00 95.12 86 SER A N 1
ATOM 710 C CA . SER A 1 86 ? -2.758 -3.849 12.275 1.00 95.12 86 SER A CA 1
ATOM 711 C C . SER A 1 86 ? -3.292 -3.758 10.848 1.00 95.12 86 SER A C 1
ATOM 713 O O . SER A 1 86 ? -3.240 -4.715 10.070 1.00 95.12 86 SER A O 1
ATOM 715 N N . LEU A 1 87 ? -3.741 -2.560 10.489 1.00 95.88 87 LEU A N 1
ATOM 716 C CA . LEU A 1 87 ? -4.041 -2.129 9.131 1.00 95.88 87 LEU A CA 1
ATOM 717 C C . LEU A 1 87 ? -2.895 -1.244 8.647 1.00 95.88 87 LEU A C 1
ATOM 719 O O . LEU A 1 87 ? -2.538 -0.272 9.304 1.00 95.88 87 LEU A O 1
ATOM 723 N N . VAL A 1 88 ? -2.336 -1.537 7.482 1.00 95.62 88 VAL A N 1
ATOM 724 C CA . VAL A 1 88 ? -1.356 -0.668 6.836 1.00 95.62 88 VAL A CA 1
ATOM 725 C C . VAL A 1 88 ? -1.949 -0.086 5.569 1.00 95.62 88 VAL A C 1
ATOM 727 O O . VAL A 1 88 ? -2.535 -0.798 4.756 1.00 95.62 88 V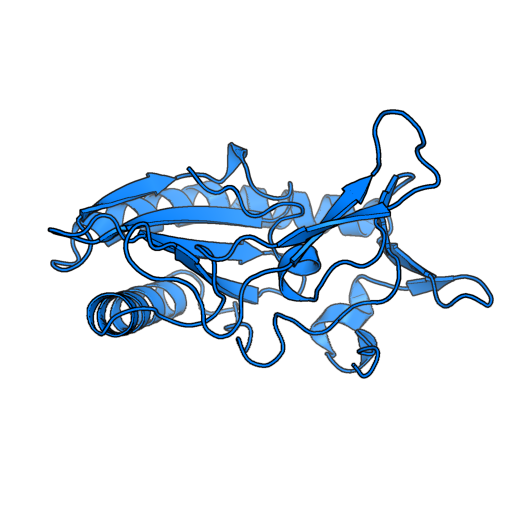AL A O 1
ATOM 730 N N . ILE A 1 89 ? -1.766 1.219 5.410 1.00 96.12 89 ILE A N 1
ATOM 731 C CA . ILE A 1 89 ? -2.220 2.005 4.273 1.00 96.12 89 ILE A CA 1
ATOM 732 C C . ILE A 1 89 ? -0.990 2.445 3.498 1.00 96.12 89 ILE A C 1
ATOM 734 O O . ILE A 1 89 ? -0.008 2.907 4.087 1.00 96.12 89 ILE A O 1
ATOM 738 N N . CYS A 1 90 ? -1.058 2.326 2.180 1.00 96.12 90 CYS A N 1
ATOM 739 C CA . CYS A 1 90 ? -0.019 2.783 1.274 1.00 96.12 90 CYS A CA 1
ATOM 740 C C . CYS A 1 90 ? -0.608 3.735 0.237 1.00 96.12 90 CYS A C 1
ATOM 742 O O . CYS A 1 90 ? -1.717 3.511 -0.244 1.00 96.12 90 CYS A O 1
ATOM 744 N N . LEU A 1 91 ? 0.151 4.760 -0.133 1.00 96.81 91 LEU A N 1
ATOM 745 C CA . LEU A 1 91 ? -0.138 5.686 -1.226 1.00 96.81 91 LEU A CA 1
ATOM 746 C C . LEU A 1 91 ? 1.074 5.693 -2.155 1.00 96.81 91 LEU A C 1
ATOM 748 O O . LEU A 1 91 ? 2.194 5.785 -1.668 1.00 96.81 91 LEU A O 1
ATOM 752 N N . SER A 1 92 ? 0.878 5.607 -3.466 1.00 96.00 92 SER A N 1
ATOM 753 C CA . SER A 1 92 ? 1.978 5.602 -4.432 1.00 96.00 92 SER A CA 1
ATOM 754 C C . SER A 1 92 ? 1.682 6.504 -5.610 1.00 96.00 92 SER A C 1
ATOM 756 O O . SER A 1 92 ? 0.614 6.420 -6.219 1.00 96.00 92 SER A O 1
ATOM 758 N N . SER A 1 93 ? 2.653 7.341 -5.975 1.00 95.12 93 SER A N 1
ATOM 759 C CA . SER A 1 93 ? 2.573 8.133 -7.202 1.00 95.12 93 SER A CA 1
ATOM 760 C C . SER A 1 93 ? 2.667 7.254 -8.457 1.00 95.12 93 SER A C 1
ATOM 762 O O . SER A 1 93 ? 2.277 7.696 -9.539 1.00 95.12 93 SER A O 1
ATOM 764 N N . LEU A 1 94 ? 3.106 5.991 -8.334 1.00 92.31 94 LEU A N 1
ATOM 765 C CA . LEU A 1 94 ? 3.134 5.034 -9.436 1.00 92.31 94 LEU A CA 1
ATOM 766 C C . LEU A 1 94 ? 1.713 4.570 -9.762 1.00 92.31 94 LEU A C 1
ATOM 768 O O . LEU A 1 94 ? 1.114 3.767 -9.052 1.00 92.31 94 LEU A O 1
ATOM 772 N N . GLY A 1 95 ? 1.169 5.103 -10.856 1.00 90.88 95 GLY A N 1
ATOM 773 C CA . GLY A 1 95 ? -0.216 4.865 -11.264 1.00 90.88 95 GLY A CA 1
ATOM 774 C C . GLY A 1 95 ? -1.257 5.603 -10.416 1.00 90.88 95 GLY A C 1
ATOM 775 O O . GLY A 1 95 ? -2.443 5.476 -10.702 1.00 90.88 95 GLY A O 1
ATOM 776 N N . GLU A 1 96 ? -0.827 6.405 -9.435 1.00 95.19 96 GLU A N 1
ATOM 777 C CA . GLU A 1 96 ? -1.693 7.103 -8.476 1.00 95.19 96 GLU A CA 1
ATOM 778 C C . GLU A 1 96 ? -2.642 6.137 -7.753 1.00 95.19 96 GLU A C 1
ATOM 780 O O . GLU A 1 96 ? -3.860 6.313 -7.739 1.00 95.19 96 GLU A O 1
ATOM 785 N N . PHE A 1 97 ? -2.082 5.091 -7.149 1.00 96.06 97 PHE A N 1
ATOM 786 C CA . PHE A 1 97 ? -2.856 4.124 -6.378 1.00 96.06 97 PHE A CA 1
ATOM 787 C C . PHE A 1 97 ? -2.719 4.347 -4.873 1.00 96.06 97 PHE A C 1
ATOM 789 O O . PHE A 1 97 ? -1.710 4.854 -4.381 1.00 96.06 97 PHE A O 1
ATOM 796 N N . TYR A 1 98 ? -3.723 3.898 -4.130 1.00 97.44 98 TYR A N 1
ATOM 797 C CA . TYR A 1 98 ? -3.601 3.574 -2.718 1.00 97.44 98 TYR A CA 1
ATOM 798 C C . TYR A 1 98 ? -4.025 2.131 -2.463 1.00 97.44 98 TYR A C 1
ATOM 800 O O . TYR A 1 98 ? -4.825 1.557 -3.201 1.00 97.44 98 TYR A O 1
ATOM 808 N N . GLY A 1 99 ? -3.477 1.525 -1.421 1.00 96.19 99 GLY A N 1
ATOM 809 C CA . GLY A 1 99 ? -3.687 0.118 -1.119 1.00 96.19 99 GLY A CA 1
ATOM 810 C C . GLY A 1 99 ? -3.664 -0.149 0.373 1.00 96.19 99 GLY A C 1
ATOM 811 O O . GLY A 1 99 ? -3.179 0.664 1.159 1.00 96.19 99 GLY A O 1
ATOM 812 N N . PHE A 1 100 ? -4.190 -1.312 0.742 1.00 95.44 100 PHE A N 1
ATOM 813 C CA . PHE A 1 100 ? -4.176 -1.795 2.112 1.00 95.44 100 PHE A CA 1
ATOM 814 C C . PHE A 1 100 ? -3.523 -3.165 2.176 1.00 95.44 100 PHE A C 1
ATOM 816 O O . PHE A 1 100 ? -3.710 -3.996 1.286 1.00 95.44 100 PHE A O 1
ATOM 823 N N . TYR A 1 101 ? -2.821 -3.416 3.269 1.00 94.62 101 TYR A N 1
ATOM 824 C CA . TYR A 1 101 ? -2.549 -4.771 3.710 1.00 94.62 101 TYR A CA 1
ATOM 825 C C . TYR A 1 101 ? -2.722 -4.856 5.220 1.00 94.62 101 TYR A C 1
ATOM 827 O O . TYR A 1 101 ? -2.750 -3.855 5.934 1.00 94.62 101 TYR A O 1
ATOM 835 N N . TYR A 1 102 ? -2.874 -6.077 5.697 1.00 95.25 102 TYR A N 1
ATOM 836 C CA . TYR A 1 102 ? -3.291 -6.373 7.051 1.00 95.25 102 TYR A CA 1
ATOM 837 C C . TYR A 1 102 ? -2.269 -7.277 7.708 1.00 95.25 102 TYR A C 1
ATOM 839 O O . TYR A 1 102 ? -1.692 -8.140 7.047 1.00 95.25 102 TYR A O 1
ATOM 847 N N . TYR A 1 103 ? -2.101 -7.113 9.012 1.00 94.44 103 TYR A N 1
ATOM 848 C CA . TYR A 1 103 ? -1.256 -7.955 9.840 1.00 94.44 103 TYR A CA 1
ATOM 849 C C . TYR A 1 103 ? -2.048 -8.499 11.027 1.00 94.44 103 TYR A C 1
ATOM 851 O O . TYR A 1 103 ? -2.849 -7.774 11.618 1.00 94.44 103 TYR A O 1
ATOM 859 N N . SER A 1 104 ? -1.832 -9.765 11.383 1.00 93.88 104 SER A N 1
ATOM 860 C CA . SER A 1 104 ? -2.407 -10.368 12.586 1.00 93.88 104 SER A CA 1
ATOM 861 C C . SER A 1 104 ? -1.389 -11.217 13.336 1.00 93.88 104 SER A C 1
ATOM 863 O O . SER A 1 104 ? -0.726 -12.077 12.763 1.00 93.88 104 SER A O 1
ATOM 865 N N . PHE A 1 105 ? -1.312 -11.038 14.656 1.00 88.56 105 PHE A N 1
ATOM 866 C CA . PHE A 1 105 ? -0.525 -11.927 15.523 1.00 88.56 105 PHE A CA 1
ATOM 867 C C . PHE A 1 105 ? -1.276 -13.196 15.927 1.00 88.56 105 PHE A C 1
ATOM 869 O O . PHE A 1 105 ? -0.667 -14.118 16.465 1.00 88.56 105 PHE A O 1
ATOM 876 N N . SER A 1 106 ? -2.600 -13.215 15.761 1.00 90.06 106 SER A N 1
ATOM 877 C CA . SER A 1 106 ? -3.464 -14.270 16.302 1.00 90.06 106 SER A CA 1
ATOM 878 C C . SER A 1 106 ? -4.022 -15.207 15.235 1.00 90.06 106 SER A C 1
ATOM 880 O O . SER A 1 106 ? -4.456 -16.310 15.564 1.00 90.06 106 SER A O 1
ATOM 882 N N . LYS A 1 107 ? -4.015 -14.778 13.970 1.00 91.50 107 LYS A N 1
ATOM 883 C CA . LYS A 1 107 ? -4.600 -15.502 12.844 1.00 91.50 107 LYS A CA 1
ATOM 884 C C . LYS A 1 107 ? -3.594 -15.632 11.715 1.00 91.50 107 LYS A C 1
ATOM 886 O O . LYS A 1 107 ? -2.855 -14.700 11.416 1.00 91.50 107 LYS A O 1
ATOM 891 N N . GLU A 1 108 ? -3.636 -16.777 11.052 1.00 92.12 108 GLU A N 1
ATOM 892 C CA . GLU A 1 108 ? -2.934 -16.978 9.792 1.00 92.12 108 GLU A CA 1
ATOM 893 C C . GLU A 1 108 ? -3.837 -16.607 8.614 1.00 92.12 108 GLU A C 1
ATOM 895 O O . GLU A 1 108 ? -5.055 -16.804 8.640 1.00 92.12 108 GLU A O 1
ATOM 900 N N . ALA A 1 109 ? -3.234 -16.038 7.579 1.00 91.38 109 ALA A N 1
ATOM 901 C CA . ALA A 1 109 ? -3.909 -15.607 6.376 1.00 91.38 109 ALA A CA 1
ATOM 902 C C . ALA A 1 109 ? -4.304 -16.824 5.544 1.00 91.38 109 ALA A C 1
ATOM 904 O O . ALA A 1 109 ? -3.480 -17.693 5.263 1.00 91.38 109 ALA A O 1
ATOM 905 N N . ALA A 1 110 ? -5.543 -16.836 5.052 1.00 85.25 110 ALA A N 1
ATOM 906 C CA . ALA A 1 110 ? -5.951 -17.806 4.038 1.00 85.25 110 ALA A CA 1
ATOM 907 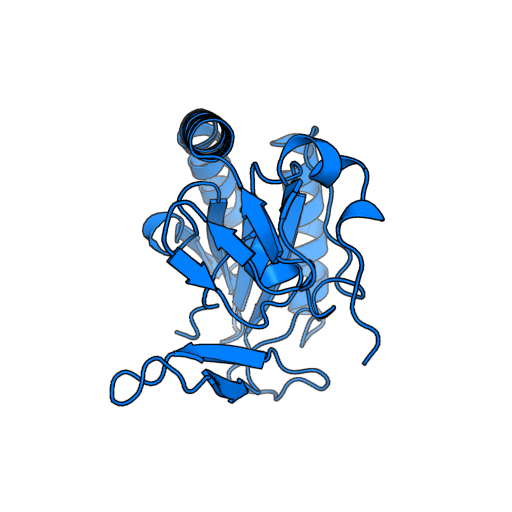C C . ALA A 1 110 ? -5.133 -17.645 2.743 1.00 85.25 110 ALA A C 1
ATOM 909 O O . ALA A 1 110 ? -4.854 -18.621 2.048 1.00 85.25 110 ALA A O 1
ATOM 910 N N . ILE A 1 111 ? -4.746 -16.403 2.429 1.00 86.06 111 ILE A N 1
ATOM 911 C CA . ILE A 1 111 ? -3.911 -16.047 1.282 1.00 86.06 111 ILE A CA 1
ATOM 912 C C . ILE A 1 111 ? -2.765 -15.166 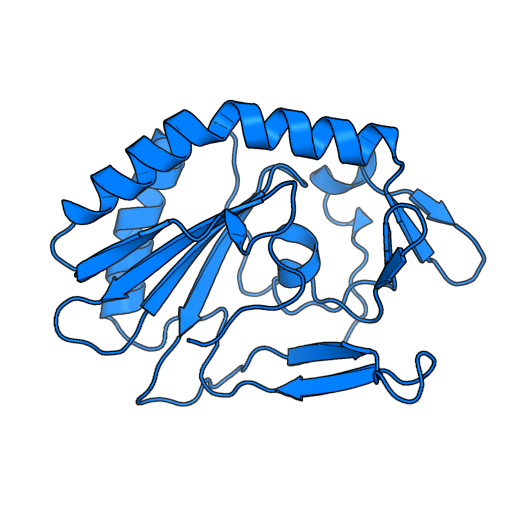1.801 1.00 86.06 111 ILE A C 1
ATOM 914 O O . ILE A 1 111 ? -2.912 -13.944 1.851 1.00 86.06 111 ILE A O 1
ATOM 918 N N . PRO A 1 112 ? -1.654 -15.773 2.250 1.00 87.25 112 PRO A N 1
ATOM 919 C CA . PRO A 1 112 ? -0.525 -15.027 2.782 1.00 87.25 112 PRO A CA 1
ATOM 920 C C . PRO A 1 112 ? 0.262 -14.318 1.683 1.00 87.25 112 PRO A C 1
ATOM 922 O O . PRO A 1 112 ? 0.340 -14.804 0.548 1.00 87.25 112 PRO A O 1
ATOM 925 N N . ILE A 1 113 ? 0.894 -13.198 2.037 1.00 87.00 113 ILE A N 1
ATOM 926 C CA . ILE A 1 113 ? 1.807 -12.498 1.127 1.00 87.00 113 ILE A CA 1
ATOM 927 C C . ILE A 1 113 ? 3.097 -13.308 0.948 1.00 87.00 113 ILE A C 1
ATOM 929 O O . ILE A 1 113 ? 3.636 -13.901 1.892 1.00 87.00 113 ILE A O 1
ATOM 933 N N . ARG A 1 114 ? 3.593 -13.318 -0.292 1.00 80.00 114 ARG A N 1
ATOM 934 C CA . ARG A 1 114 ? 4.865 -13.924 -0.687 1.00 80.00 114 ARG A CA 1
ATOM 935 C C . ARG A 1 114 ? 5.866 -12.825 -0.995 1.00 80.00 114 ARG A C 1
ATOM 937 O O . ARG A 1 114 ? 5.527 -11.844 -1.641 1.00 80.00 114 ARG A O 1
ATOM 944 N N . TYR A 1 115 ? 7.100 -13.013 -0.565 1.00 74.69 115 TYR A N 1
ATOM 945 C CA . TYR A 1 115 ? 8.193 -12.064 -0.716 1.00 74.69 115 TYR A CA 1
ATOM 946 C C . TYR A 1 115 ? 9.320 -12.749 -1.451 1.00 74.69 115 TYR A C 1
ATOM 948 O O . TYR A 1 115 ? 9.600 -13.926 -1.207 1.00 74.69 115 TYR A O 1
ATOM 956 N N . TYR A 1 116 ? 9.999 -11.998 -2.302 1.00 69.69 116 TYR A N 1
ATOM 957 C CA . TYR A 1 116 ? 11.121 -12.504 -3.067 1.00 69.69 116 TYR A CA 1
ATOM 958 C C . TYR A 1 116 ? 12.330 -11.632 -2.770 1.00 69.69 116 TYR A C 1
ATOM 960 O O . TYR A 1 116 ? 12.419 -10.496 -3.220 1.00 69.69 116 TYR A O 1
ATOM 968 N N . SER A 1 117 ? 13.264 -12.170 -1.993 1.00 64.50 117 SER A N 1
ATOM 969 C CA . SER A 1 117 ? 14.526 -11.498 -1.680 1.00 64.50 117 SER A CA 1
ATOM 970 C C . SER A 1 117 ? 15.666 -12.162 -2.447 1.00 64.50 117 SER A C 1
ATOM 972 O O . SER A 1 117 ? 15.651 -13.381 -2.645 1.00 64.50 117 SER A O 1
ATOM 974 N N . LYS A 1 118 ? 16.690 -11.400 -2.837 1.00 62.66 118 LYS A N 1
ATOM 975 C CA . LYS A 1 118 ? 17.943 -11.987 -3.340 1.00 62.66 118 LYS A CA 1
ATOM 976 C C . LYS A 1 118 ? 18.647 -12.743 -2.209 1.00 62.66 118 LYS A C 1
ATOM 978 O O . LYS A 1 118 ? 18.643 -12.287 -1.066 1.00 62.66 118 LYS A O 1
ATOM 983 N N . ASP A 1 119 ? 19.255 -13.886 -2.511 1.00 60.66 119 ASP A N 1
ATOM 984 C CA . ASP A 1 119 ? 20.169 -14.526 -1.563 1.00 60.66 119 ASP A CA 1
ATOM 985 C C . ASP A 1 119 ? 21.454 -13.687 -1.465 1.00 60.66 119 ASP A C 1
ATOM 987 O O . ASP A 1 119 ? 22.167 -13.505 -2.451 1.00 60.66 119 ASP A O 1
ATOM 991 N N . PHE A 1 120 ? 21.779 -13.188 -0.269 1.00 57.59 120 PHE A N 1
ATOM 992 C CA . PHE A 1 120 ? 23.006 -12.416 -0.024 1.00 57.59 120 PHE A CA 1
ATOM 993 C C . PHE A 1 120 ? 24.295 -13.207 -0.305 1.00 57.59 120 PHE A C 1
ATOM 995 O O . PHE A 1 120 ? 25.363 -12.614 -0.445 1.00 57.59 120 PHE A O 1
ATOM 1002 N N . ARG A 1 121 ? 24.219 -14.543 -0.356 1.00 60.19 121 ARG A N 1
ATOM 1003 C CA . ARG A 1 121 ? 25.347 -15.437 -0.661 1.00 60.19 121 ARG A CA 1
ATOM 1004 C C . ARG A 1 121 ? 25.438 -15.779 -2.145 1.00 60.19 121 ARG A C 1
ATOM 1006 O O . ARG A 1 121 ? 26.493 -16.216 -2.595 1.00 60.19 121 ARG A O 1
ATOM 1013 N N . ASP A 1 122 ? 24.347 -15.608 -2.884 1.00 63.00 122 ASP A N 1
ATOM 1014 C CA . ASP A 1 122 ? 24.252 -15.920 -4.304 1.00 63.00 122 ASP A CA 1
ATOM 1015 C C . ASP A 1 122 ? 23.184 -15.036 -4.956 1.00 63.00 122 ASP A C 1
ATOM 1017 O O . ASP A 1 122 ? 22.012 -15.396 -5.035 1.00 63.00 122 ASP A O 1
ATOM 1021 N N . TYR A 1 123 ? 23.599 -13.875 -5.463 1.00 56.81 123 TYR A N 1
ATOM 1022 C CA . TYR A 1 123 ? 22.702 -12.895 -6.084 1.00 56.81 123 TYR A CA 1
ATOM 1023 C C . TYR A 1 123 ? 21.955 -13.418 -7.326 1.00 56.81 123 TYR A C 1
ATOM 1025 O O . TYR A 1 123 ? 21.041 -12.746 -7.804 1.00 56.81 123 TYR A O 1
ATOM 1033 N N . SER A 1 124 ? 22.313 -14.602 -7.841 1.00 60.69 124 SER A N 1
ATOM 1034 C CA . SER A 1 124 ? 21.566 -15.284 -8.905 1.00 60.69 124 SER A CA 1
ATOM 1035 C C . SER A 1 124 ? 20.351 -16.067 -8.385 1.00 60.69 124 SER A C 1
ATOM 1037 O O . SER A 1 124 ? 19.462 -16.424 -9.161 1.00 60.69 124 SER A O 1
ATOM 1039 N N . LYS A 1 125 ? 20.277 -16.321 -7.071 1.00 65.31 125 LYS A N 1
ATOM 1040 C CA . LYS A 1 125 ? 19.186 -17.050 -6.421 1.00 65.31 125 LYS A CA 1
ATOM 1041 C C . LYS A 1 125 ? 18.165 -16.103 -5.804 1.00 65.31 125 LYS A C 1
ATOM 1043 O O . LYS A 1 125 ? 18.488 -15.144 -5.104 1.00 65.31 125 LYS A O 1
ATOM 1048 N N . ILE A 1 126 ? 16.901 -16.438 -6.037 1.00 69.25 126 ILE A N 1
ATOM 1049 C CA . ILE A 1 126 ? 15.737 -15.744 -5.490 1.00 69.25 126 ILE A CA 1
ATOM 1050 C C . ILE A 1 126 ? 15.164 -16.626 -4.386 1.00 69.25 126 ILE A C 1
ATOM 1052 O O . ILE A 1 126 ? 14.758 -17.758 -4.657 1.00 69.25 126 ILE A O 1
ATOM 1056 N N . ILE A 1 127 ? 15.133 -16.112 -3.161 1.00 72.19 127 ILE A N 1
ATOM 1057 C CA . ILE A 1 127 ? 14.523 -16.779 -2.012 1.00 72.19 127 ILE A CA 1
ATOM 1058 C C . ILE A 1 127 ? 13.079 -16.312 -1.910 1.00 72.19 127 ILE A C 1
ATOM 1060 O O . ILE A 1 127 ? 12.818 -15.122 -1.748 1.00 72.19 127 ILE A O 1
ATOM 1064 N N . GLU A 1 128 ? 12.156 -17.265 -1.967 1.00 77.44 128 GLU A N 1
ATOM 1065 C CA . GLU A 1 128 ? 10.757 -17.035 -1.635 1.00 77.44 128 GLU A CA 1
ATOM 1066 C C . GLU A 1 128 ? 10.561 -17.163 -0.119 1.00 77.44 128 GLU A C 1
ATOM 1068 O O . GLU A 1 128 ? 10.922 -18.178 0.483 1.00 77.44 128 GLU A O 1
ATOM 1073 N N . LYS A 1 129 ? 9.981 -16.136 0.500 1.00 79.06 129 LYS A N 1
ATOM 1074 C CA . LYS A 1 129 ? 9.507 -16.158 1.886 1.00 79.06 129 LYS A CA 1
ATOM 1075 C C . LYS A 1 129 ? 7.996 -15.991 1.885 1.00 79.06 129 LYS A C 1
ATOM 1077 O O . LYS A 1 129 ? 7.455 -15.231 1.090 1.00 79.06 129 LYS A O 1
ATOM 1082 N N . VAL A 1 130 ? 7.317 -16.684 2.787 1.00 84.44 130 VAL A N 1
ATOM 1083 C CA . VAL A 1 130 ? 5.870 -16.560 2.981 1.00 84.44 130 VAL A CA 1
ATOM 1084 C C . VAL A 1 130 ? 5.646 -16.061 4.397 1.00 84.44 130 VAL A C 1
ATOM 1086 O O . VAL A 1 130 ? 6.155 -16.676 5.333 1.00 84.44 130 VAL A O 1
ATOM 1089 N N . ASP A 1 131 ? 4.897 -14.970 4.551 1.00 87.00 131 ASP A N 1
ATOM 1090 C CA . ASP A 1 131 ? 4.475 -14.508 5.873 1.00 87.00 131 ASP A CA 1
ATOM 1091 C C . ASP A 1 131 ? 2.993 -14.816 6.078 1.00 87.00 131 ASP A C 1
ATOM 1093 O O . ASP A 1 131 ? 2.121 -14.155 5.511 1.00 87.00 131 ASP A O 1
ATOM 1097 N N . SER A 1 132 ? 2.710 -15.833 6.898 1.00 90.25 132 SER A N 1
ATOM 1098 C CA . SER A 1 132 ? 1.340 -16.241 7.220 1.00 90.25 132 SER A CA 1
ATOM 1099 C C . SER A 1 132 ? 0.569 -15.188 8.005 1.00 90.25 132 SER A C 1
ATOM 1101 O O . SER A 1 132 ? -0.651 -15.273 8.080 1.00 90.25 132 SER A O 1
ATOM 1103 N N . ARG A 1 133 ? 1.236 -14.180 8.565 1.00 91.81 133 ARG A N 1
ATOM 1104 C CA . ARG A 1 133 ? 0.595 -13.142 9.372 1.00 91.81 133 ARG A CA 1
ATOM 1105 C C . ARG A 1 133 ? 0.181 -11.925 8.562 1.00 91.81 133 ARG A C 1
ATOM 1107 O O . ARG A 1 133 ? -0.505 -11.067 9.108 1.00 91.81 133 ARG A O 1
ATOM 1114 N N . ILE A 1 134 ? 0.567 -11.841 7.286 1.00 92.12 134 ILE A N 1
ATOM 1115 C CA . ILE A 1 134 ? 0.269 -10.695 6.423 1.00 92.12 134 ILE A CA 1
ATO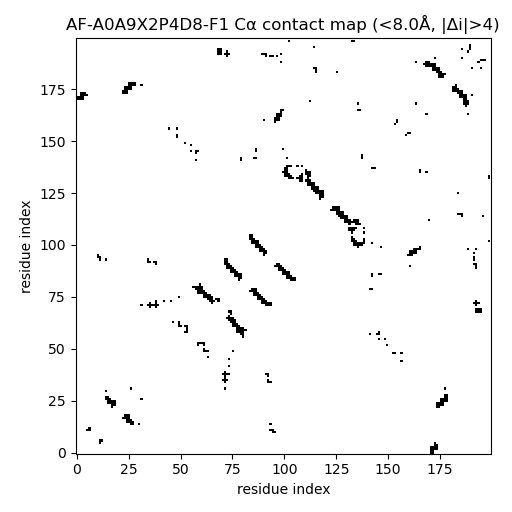M 1116 C C . ILE A 1 134 ? -0.631 -11.116 5.259 1.00 92.12 134 ILE A C 1
ATOM 1118 O O . ILE A 1 134 ? -0.426 -12.157 4.638 1.00 92.12 134 ILE A O 1
ATOM 1122 N N . SER A 1 135 ? -1.628 -10.287 4.952 1.00 93.62 135 SER A N 1
ATOM 1123 C CA . SER A 1 135 ? -2.620 -10.529 3.901 1.00 93.62 135 SER A CA 1
ATOM 1124 C C . SER A 1 135 ? -3.040 -9.226 3.220 1.00 93.62 135 SER A C 1
ATOM 1126 O O . SER A 1 135 ? -3.097 -8.184 3.867 1.00 93.62 135 SER A O 1
ATOM 1128 N N . TYR A 1 136 ? -3.427 -9.285 1.944 1.00 93.25 136 TYR A N 1
ATOM 1129 C CA . TYR A 1 136 ? -4.174 -8.200 1.278 1.00 93.25 136 TYR A CA 1
ATOM 1130 C C . TYR A 1 136 ? -5.669 -8.202 1.628 1.00 93.25 136 TYR A C 1
ATOM 1132 O O . TYR A 1 136 ? -6.421 -7.339 1.180 1.00 93.25 136 TYR A O 1
ATOM 1140 N N . PHE A 1 137 ? -6.108 -9.172 2.433 1.00 94.06 137 PHE A N 1
ATOM 1141 C CA . PHE A 1 137 ? -7.485 -9.333 2.886 1.00 94.06 137 PHE A CA 1
ATOM 1142 C C . PHE A 1 137 ? -7.594 -9.174 4.412 1.00 94.06 137 PHE A C 1
ATOM 1144 O O . PHE A 1 137 ? -6.727 -9.679 5.133 1.00 94.06 137 PHE A O 1
ATOM 1151 N N . PRO A 1 138 ? -8.664 -8.530 4.914 1.00 94.38 138 PRO A N 1
ATOM 1152 C CA . PRO A 1 138 ? -8.948 -8.403 6.343 1.00 94.38 138 PRO A CA 1
ATOM 1153 C C . PRO A 1 138 ? -8.953 -9.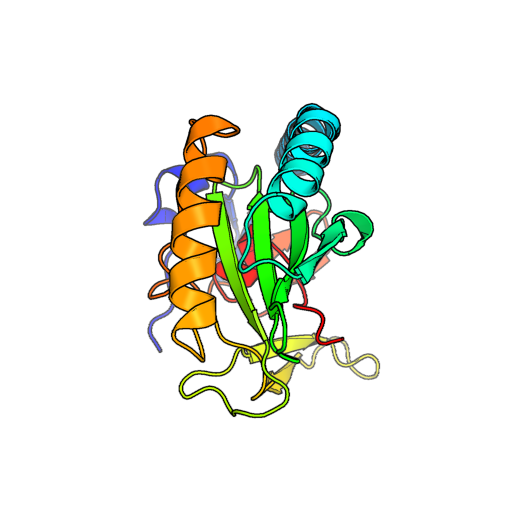744 7.098 1.00 94.38 138 PRO A C 1
ATOM 1155 O O . PRO A 1 138 ? -9.436 -10.752 6.587 1.00 94.38 138 PRO A O 1
ATOM 1158 N N . PHE A 1 139 ? -8.493 -9.737 8.354 1.00 94.00 139 PHE A N 1
ATOM 1159 C CA . PHE A 1 139 ? -8.524 -10.897 9.263 1.00 94.00 139 PHE A CA 1
ATOM 1160 C C . PHE A 1 139 ? -9.724 -10.876 10.221 1.00 94.00 139 PHE A C 1
ATOM 1162 O O . PHE A 1 139 ? -10.027 -11.871 10.891 1.00 94.00 139 PHE A O 1
ATOM 1169 N N . SER A 1 140 ? -10.366 -9.720 10.362 1.00 92.25 140 SER A N 1
ATOM 1170 C CA . SER A 1 140 ? -11.386 -9.444 11.369 1.00 92.25 140 SER A CA 1
ATOM 1171 C C . SER A 1 140 ? -12.382 -8.405 10.858 1.00 92.25 140 SER A C 1
ATOM 1173 O O . SER A 1 140 ? -12.082 -7.654 9.929 1.00 92.25 140 SER A O 1
ATOM 1175 N N . GLU A 1 141 ? -13.555 -8.341 11.488 1.00 92.31 141 GLU A N 1
ATOM 1176 C CA . GLU A 1 141 ? -14.543 -7.283 11.236 1.00 92.31 141 GLU A CA 1
ATOM 1177 C C . GLU A 1 141 ? -13.961 -5.901 11.542 1.00 92.31 141 GLU A C 1
ATOM 1179 O O . GLU A 1 141 ? -14.154 -4.977 10.760 1.00 92.31 141 GLU A O 1
ATOM 1184 N N . GLY A 1 142 ? -13.125 -5.786 12.580 1.00 92.00 142 GLY A N 1
ATOM 1185 C CA . GLY A 1 142 ? -12.449 -4.528 12.884 1.00 92.00 142 GLY A CA 1
ATOM 1186 C C . GLY A 1 142 ? -11.562 -4.029 11.739 1.00 92.00 142 GLY A C 1
ATOM 1187 O O . GLY A 1 142 ? -11.591 -2.847 11.414 1.00 92.00 142 GLY A O 1
ATOM 1188 N N . HIS A 1 143 ? -10.833 -4.914 11.048 1.00 94.75 143 HIS A N 1
ATOM 1189 C CA . HIS A 1 143 ? -10.100 -4.524 9.836 1.00 94.75 143 HIS A CA 1
ATOM 1190 C C . HIS A 1 143 ? -11.027 -4.014 8.732 1.00 94.75 143 HIS A C 1
ATOM 1192 O O . HIS A 1 143 ? -10.666 -3.067 8.033 1.00 94.75 143 HIS A O 1
ATOM 1198 N N . VAL A 1 144 ? -12.198 -4.629 8.556 1.00 95.38 144 VAL A N 1
ATOM 1199 C CA . VAL A 1 144 ? -13.182 -4.196 7.555 1.00 95.38 144 VAL A CA 1
ATOM 1200 C C . VAL A 1 144 ? -13.700 -2.802 7.899 1.00 95.38 144 VAL A C 1
ATOM 1202 O O . VAL A 1 144 ? -13.643 -1.911 7.054 1.00 95.38 144 VAL A O 1
ATOM 1205 N N . GLU A 1 145 ? -14.140 -2.595 9.138 1.00 94.81 145 GLU A N 1
ATOM 1206 C CA . GLU A 1 145 ? -14.667 -1.318 9.626 1.00 94.81 145 GLU A CA 1
ATOM 1207 C C . GLU A 1 145 ? -13.626 -0.196 9.532 1.00 94.81 145 GLU A C 1
ATOM 1209 O O . GLU A 1 145 ? -13.899 0.843 8.928 1.00 94.81 145 GLU A O 1
ATOM 1214 N N . ALA A 1 146 ? -12.400 -0.427 10.016 1.00 95.06 146 ALA A N 1
ATOM 1215 C CA . ALA A 1 146 ? -11.313 0.543 9.893 1.00 95.06 146 ALA A CA 1
ATOM 1216 C C . ALA A 1 146 ? -10.990 0.859 8.430 1.00 95.06 146 ALA A C 1
ATOM 1218 O O . ALA A 1 146 ? -10.850 2.025 8.072 1.00 95.06 146 ALA A O 1
ATOM 1219 N N . THR A 1 147 ? -10.931 -0.155 7.558 1.00 96.88 147 THR A N 1
ATOM 1220 C CA . THR A 1 147 ? -10.678 0.063 6.124 1.00 96.88 147 THR A CA 1
ATOM 1221 C C . THR A 1 147 ? -11.738 0.968 5.508 1.00 96.88 147 THR A C 1
ATOM 1223 O O . THR A 1 147 ? -11.394 1.852 4.729 1.00 96.88 147 THR A O 1
ATOM 1226 N N . LEU A 1 148 ? -13.016 0.776 5.845 1.00 96.88 148 LEU A N 1
ATOM 1227 C CA . LEU A 1 148 ? -14.106 1.590 5.307 1.00 96.88 148 LEU A CA 1
ATOM 1228 C C . LEU A 1 148 ? -14.008 3.054 5.753 1.00 96.88 148 LEU A C 1
ATOM 1230 O O . LEU A 1 148 ? -14.189 3.946 4.924 1.00 96.88 148 LEU A O 1
ATOM 1234 N N . GLU A 1 149 ? -13.707 3.316 7.026 1.00 96.56 149 GLU A N 1
ATOM 1235 C CA . GLU A 1 149 ? -13.556 4.689 7.527 1.00 96.56 149 GLU A CA 1
ATOM 1236 C C . GLU A 1 149 ? -12.309 5.375 6.962 1.00 96.56 149 GLU A C 1
ATOM 1238 O O . GLU A 1 149 ? -12.382 6.501 6.464 1.00 96.56 149 GLU A O 1
ATOM 1243 N N . VAL A 1 150 ? -11.180 4.666 6.935 1.00 97.00 150 VAL A N 1
ATOM 1244 C CA . VAL A 1 150 ? -9.942 5.151 6.319 1.00 97.00 150 VAL A CA 1
ATOM 1245 C C . VAL A 1 150 ? -10.150 5.436 4.832 1.00 97.00 150 VAL A C 1
ATOM 1247 O O . VAL A 1 150 ? -9.702 6.464 4.333 1.00 97.00 150 VAL A O 1
ATOM 1250 N N . GLU A 1 151 ? -10.859 4.570 4.105 1.00 96.88 151 GLU A N 1
ATOM 1251 C CA . GLU A 1 151 ? -11.127 4.755 2.678 1.00 96.88 151 GLU A CA 1
ATOM 1252 C C . GLU A 1 151 ? -11.932 6.034 2.401 1.00 96.88 151 GLU A C 1
ATOM 1254 O O . GLU A 1 151 ? -11.664 6.728 1.415 1.00 96.88 151 GLU A O 1
ATOM 1259 N N . LYS A 1 152 ? -12.888 6.390 3.271 1.00 96.38 152 LYS A N 1
ATOM 1260 C CA . LYS A 1 152 ? -13.613 7.667 3.164 1.00 96.38 152 LYS A CA 1
ATOM 1261 C C . LYS A 1 152 ? -12.662 8.855 3.304 1.00 96.38 152 LYS A C 1
ATOM 1263 O O . LYS A 1 152 ? -12.757 9.797 2.517 1.00 96.38 152 LYS A O 1
ATOM 1268 N N . GLN A 1 153 ? -11.737 8.801 4.264 1.00 96.38 153 GLN A N 1
ATOM 1269 C CA . GLN A 1 153 ? -10.734 9.852 4.449 1.00 96.38 153 GLN A CA 1
ATOM 1270 C C . GLN A 1 153 ? -9.773 9.918 3.255 1.00 96.38 153 GLN A C 1
ATOM 1272 O O . GLN A 1 153 ? -9.556 10.997 2.710 1.00 96.38 153 GLN A O 1
ATOM 1277 N N . MET A 1 154 ? -9.290 8.776 2.761 1.00 97.62 154 MET A N 1
ATOM 1278 C CA . MET A 1 154 ? -8.417 8.705 1.582 1.00 97.62 154 MET A CA 1
ATOM 1279 C C . MET A 1 154 ? -9.034 9.398 0.366 1.00 97.62 154 MET A C 1
ATOM 1281 O O . MET A 1 154 ? -8.384 10.226 -0.263 1.00 97.62 154 MET A O 1
ATOM 1285 N N . LYS A 1 155 ? -10.312 9.135 0.071 1.00 96.69 155 LYS A N 1
ATOM 1286 C CA . LYS A 1 155 ? -11.018 9.768 -1.058 1.00 96.69 155 LYS A CA 1
ATOM 1287 C C . LYS A 1 155 ? -11.192 11.278 -0.895 1.00 96.69 155 LYS A C 1
ATOM 1289 O O . LYS A 1 155 ? -11.305 11.984 -1.892 1.00 96.69 155 LYS A O 1
ATOM 1294 N N . ARG A 1 156 ? -11.234 11.775 0.343 1.00 96.50 156 ARG A N 1
ATOM 1295 C CA . ARG A 1 156 ? -11.336 13.207 0.641 1.00 96.50 156 ARG A CA 1
ATOM 1296 C C . ARG A 1 156 ? -9.992 13.915 0.484 1.00 96.50 156 ARG A C 1
ATOM 1298 O O . ARG A 1 156 ? -9.948 14.976 -0.129 1.00 96.50 156 ARG A O 1
ATOM 1305 N N . TRP A 1 157 ? -8.934 13.349 1.055 1.00 97.56 157 TRP A N 1
ATOM 1306 C CA . TRP A 1 157 ? -7.595 13.946 1.069 1.00 97.56 157 TRP A CA 1
ATOM 1307 C C . TRP A 1 157 ? -6.864 13.770 -0.265 1.00 97.56 157 TRP A C 1
ATOM 1309 O O . TRP A 1 157 ? -6.200 14.687 -0.739 1.00 97.56 157 TRP A O 1
ATOM 1319 N N . PHE A 1 158 ? -7.038 12.617 -0.909 1.00 97.69 158 PHE A N 1
ATOM 1320 C CA . PHE A 1 158 ? -6.306 12.215 -2.108 1.00 97.69 158 PHE A CA 1
ATOM 1321 C C . PHE A 1 158 ? -7.264 11.796 -3.236 1.00 97.69 158 PHE A C 1
ATOM 1323 O O . PHE A 1 158 ? -7.178 10.674 -3.736 1.00 97.69 158 PHE A O 1
ATOM 1330 N N . PRO A 1 159 ? -8.173 12.682 -3.693 1.00 96.56 159 PRO A N 1
ATOM 1331 C CA . PRO A 1 159 ? -9.270 12.324 -4.600 1.00 96.56 159 PRO A CA 1
ATOM 1332 C C . PRO A 1 159 ? -8.826 11.817 -5.978 1.00 96.56 159 PRO A C 1
ATOM 1334 O O . PRO A 1 159 ? -9.614 11.185 -6.676 1.00 96.56 159 PRO A O 1
ATOM 1337 N N . ARG A 1 160 ? -7.582 12.098 -6.392 1.00 95.62 160 ARG A N 1
ATOM 1338 C CA . ARG A 1 160 ? -7.022 11.603 -7.661 1.00 95.62 160 ARG A CA 1
ATOM 1339 C C . ARG A 1 160 ? -6.566 10.143 -7.602 1.00 95.62 160 ARG A C 1
ATOM 1341 O O . ARG A 1 160 ? -6.366 9.542 -8.653 1.00 95.62 160 ARG A O 1
ATOM 1348 N N . PHE A 1 161 ? -6.367 9.602 -6.399 1.00 96.88 161 PHE A N 1
ATOM 1349 C CA . PHE A 1 161 ? -5.813 8.267 -6.222 1.00 96.88 161 PHE A CA 1
ATOM 1350 C C . PHE A 1 161 ? -6.910 7.206 -6.221 1.00 96.88 161 PHE A C 1
ATOM 1352 O O . PHE A 1 161 ? -7.968 7.375 -5.614 1.00 96.88 161 PHE A O 1
ATOM 1359 N N . GLU A 1 162 ? -6.636 6.080 -6.871 1.00 95.62 162 GLU A N 1
ATOM 1360 C CA . GLU A 1 162 ? -7.560 4.950 -6.964 1.00 95.62 162 GLU A CA 1
ATOM 1361 C C . GLU A 1 162 ? -7.166 3.822 -6.011 1.00 95.62 162 GLU A C 1
ATOM 1363 O O . GLU A 1 162 ? -5.989 3.579 -5.752 1.00 95.62 162 GLU A O 1
ATOM 1368 N N . LYS A 1 163 ? -8.158 3.096 -5.492 1.00 96.12 163 LYS A N 1
ATOM 1369 C CA . LYS A 1 163 ? -7.900 1.915 -4.667 1.00 96.12 163 LYS A CA 1
ATOM 1370 C C . LYS A 1 163 ? -7.386 0.783 -5.551 1.00 96.12 163 LYS A C 1
ATOM 1372 O O . LYS A 1 163 ? -8.068 0.403 -6.502 1.00 96.12 163 LYS A O 1
ATOM 1377 N N . LEU A 1 164 ? -6.246 0.194 -5.202 1.00 94.31 164 LEU A N 1
ATOM 1378 C CA . LEU A 1 164 ? -5.808 -1.056 -5.811 1.00 94.31 164 LEU A CA 1
ATOM 1379 C C . LEU A 1 164 ? -6.742 -2.194 -5.382 1.00 94.31 164 LEU A C 1
ATOM 1381 O O . LEU A 1 164 ? -7.016 -2.378 -4.194 1.00 94.31 164 LEU A O 1
ATOM 1385 N N . ASP A 1 165 ? -7.206 -2.977 -6.353 1.00 91.25 165 ASP A N 1
ATOM 1386 C CA . ASP A 1 165 ? -8.035 -4.147 -6.088 1.00 91.25 165 ASP A CA 1
ATOM 1387 C C . ASP A 1 165 ? -7.200 -5.252 -5.400 1.00 91.25 165 ASP A C 1
ATOM 1389 O O . ASP A 1 165 ? -6.252 -5.764 -6.014 1.00 91.25 165 ASP A O 1
ATOM 1393 N N . PRO A 1 166 ? -7.544 -5.677 -4.165 1.00 88.25 166 PRO A N 1
ATOM 1394 C CA . PRO A 1 166 ? -6.829 -6.744 -3.460 1.00 88.25 166 PRO A CA 1
ATOM 1395 C C . PRO A 1 166 ? -6.837 -8.086 -4.212 1.00 88.25 166 PRO A C 1
ATOM 1397 O O . PRO A 1 166 ? -5.918 -8.891 -4.045 1.00 88.25 166 PRO A O 1
ATOM 1400 N N . PHE A 1 167 ? -7.813 -8.336 -5.094 1.00 89.06 167 PHE A N 1
ATOM 1401 C CA . PHE A 1 167 ? -7.820 -9.530 -5.945 1.00 89.06 167 PHE A CA 1
ATOM 1402 C C . PHE A 1 167 ? -6.743 -9.500 -7.031 1.00 89.06 167 PHE A C 1
ATOM 1404 O O . PHE A 1 167 ? -6.354 -10.557 -7.518 1.00 89.06 167 PHE A O 1
ATOM 1411 N N . THR A 1 168 ? -6.234 -8.320 -7.384 1.00 88.19 168 THR A N 1
ATOM 1412 C CA . THR A 1 168 ? -5.132 -8.158 -8.347 1.00 88.19 168 THR A CA 1
ATOM 1413 C C . THR A 1 168 ? -3.777 -7.950 -7.673 1.00 88.19 168 THR A C 1
ATOM 1415 O O . THR A 1 168 ? -2.748 -8.161 -8.304 1.00 88.19 168 THR A O 1
ATOM 1418 N N . ALA A 1 169 ? -3.758 -7.605 -6.380 1.00 88.25 169 ALA A N 1
ATOM 1419 C CA . ALA A 1 169 ? -2.547 -7.309 -5.612 1.00 88.25 169 ALA A CA 1
ATOM 1420 C C . ALA A 1 169 ? -1.484 -8.422 -5.681 1.00 88.25 169 ALA A C 1
ATOM 1422 O O . ALA A 1 169 ? -0.307 -8.135 -5.854 1.00 88.25 169 ALA A O 1
ATOM 1423 N N . HIS A 1 170 ? -1.910 -9.688 -5.619 1.00 85.56 170 HIS A N 1
ATOM 1424 C CA . HIS A 1 170 ? -1.032 -10.865 -5.624 1.00 85.56 170 HIS A CA 1
ATOM 1425 C C . HIS A 1 170 ? -0.612 -11.331 -7.029 1.00 85.56 170 HIS A C 1
ATOM 1427 O O . HIS A 1 170 ? 0.013 -12.385 -7.181 1.00 85.56 170 HIS A O 1
ATOM 1433 N N . PHE A 1 171 ? -1.021 -10.619 -8.080 1.00 86.62 171 PHE A N 1
ATOM 1434 C CA . PHE A 1 171 ? -0.670 -11.000 -9.437 1.00 86.62 171 PHE A CA 1
ATOM 1435 C C . PHE A 1 171 ? 0.816 -10.778 -9.669 1.00 86.62 171 PHE A C 1
ATOM 1437 O O . PHE A 1 171 ? 1.327 -9.672 -9.522 1.00 86.62 171 PHE A O 1
ATOM 1444 N N . LYS A 1 172 ? 1.501 -11.856 -10.050 1.00 83.19 172 LYS A N 1
ATOM 1445 C CA . LYS A 1 172 ? 2.920 -11.820 -10.377 1.00 83.19 172 LYS A CA 1
ATOM 1446 C C . LYS A 1 172 ? 3.145 -10.918 -11.585 1.00 83.19 172 LYS A C 1
ATOM 1448 O O . LYS A 1 172 ? 2.557 -11.145 -12.648 1.00 83.19 172 LYS A O 1
ATOM 1453 N N . VAL A 1 173 ? 4.025 -9.945 -11.405 1.00 80.25 173 VAL A N 1
ATOM 1454 C CA . VAL A 1 173 ? 4.514 -9.076 -12.469 1.00 80.25 173 VAL A CA 1
ATOM 1455 C C . VAL A 1 173 ? 5.778 -9.693 -13.073 1.00 80.25 173 VAL A C 1
ATOM 1457 O O . VAL A 1 173 ? 6.455 -10.531 -12.462 1.00 80.25 173 VAL A O 1
ATOM 1460 N N . GLU A 1 174 ? 6.075 -9.314 -14.312 1.00 75.62 174 GLU A N 1
ATOM 1461 C CA . GLU A 1 174 ? 7.343 -9.627 -14.970 1.00 75.62 174 GLU A CA 1
ATOM 1462 C C . GLU A 1 174 ? 8.527 -9.040 -14.182 1.00 75.62 174 GLU A C 1
ATOM 1464 O O . GLU A 1 174 ? 8.353 -8.219 -13.280 1.00 75.62 174 GLU A O 1
ATOM 1469 N N . ASN A 1 175 ? 9.747 -9.492 -14.478 1.00 77.62 175 ASN A N 1
ATOM 1470 C CA . ASN A 1 175 ? 10.925 -8.950 -13.807 1.00 77.62 175 ASN A CA 1
ATOM 1471 C C . ASN A 1 175 ? 11.073 -7.458 -14.124 1.00 77.62 175 ASN A C 1
ATOM 1473 O O . ASN A 1 175 ? 10.763 -7.016 -15.234 1.00 77.62 175 ASN A O 1
ATOM 1477 N N . ILE A 1 176 ? 11.579 -6.696 -13.158 1.00 76.12 176 ILE A N 1
ATOM 1478 C CA . ILE A 1 176 ? 11.612 -5.237 -13.257 1.00 76.12 176 ILE A CA 1
ATOM 1479 C C . ILE A 1 176 ? 13.041 -4.750 -13.093 1.00 76.12 176 ILE A C 1
ATOM 1481 O O . ILE A 1 176 ? 13.763 -5.182 -12.196 1.00 76.12 176 ILE A O 1
ATOM 1485 N N . MET A 1 177 ? 13.439 -3.841 -13.973 1.00 78.19 177 MET A N 1
ATOM 1486 C CA . MET A 1 177 ? 14.621 -3.007 -13.828 1.00 78.19 177 MET A CA 1
ATOM 1487 C C . MET A 1 177 ? 14.186 -1.609 -13.431 1.00 78.19 177 MET A C 1
ATOM 1489 O O . MET A 1 177 ? 13.473 -0.923 -14.174 1.00 78.19 177 MET A O 1
ATOM 1493 N N . ILE A 1 178 ? 14.665 -1.173 -12.278 1.00 74.88 178 ILE A N 1
ATOM 1494 C CA . ILE A 1 178 ? 14.539 0.209 -11.842 1.00 74.88 178 ILE A CA 1
ATOM 1495 C C . ILE A 1 178 ? 15.949 0.768 -11.772 1.00 74.88 178 ILE A C 1
ATOM 1497 O O . ILE A 1 178 ? 16.777 0.262 -11.019 1.00 74.88 178 ILE A O 1
ATOM 1501 N N . GLN A 1 179 ? 16.227 1.779 -12.597 1.00 74.19 179 GLN A N 1
ATOM 1502 C CA . GLN A 1 179 ? 17.587 2.276 -12.816 1.00 74.19 179 GLN A CA 1
ATOM 1503 C C . GLN A 1 179 ? 18.516 1.122 -13.262 1.00 74.19 179 GLN A C 1
ATOM 1505 O O . GLN A 1 179 ? 18.335 0.576 -14.356 1.00 74.19 179 GLN A O 1
ATOM 1510 N N . GLU A 1 180 ? 19.459 0.712 -12.411 1.00 74.75 180 GLU A N 1
ATOM 1511 C CA . GLU A 1 180 ? 20.386 -0.411 -12.626 1.00 74.75 180 GLU A CA 1
ATOM 1512 C C . GLU A 1 180 ? 20.091 -1.619 -11.719 1.00 74.75 180 GLU A C 1
ATOM 1514 O O . GLU A 1 180 ? 20.788 -2.635 -11.768 1.00 74.75 180 GLU A O 1
ATOM 1519 N N . GLU A 1 181 ? 19.038 -1.548 -10.903 1.00 74.88 181 GLU A N 1
ATOM 1520 C CA . GLU A 1 181 ? 18.679 -2.604 -9.968 1.00 74.88 181 GLU A CA 1
ATOM 1521 C C . GLU A 1 181 ? 17.622 -3.548 -10.543 1.00 74.88 181 GLU A C 1
ATOM 1523 O O . GLU A 1 181 ? 16.549 -3.145 -10.995 1.00 74.88 181 GLU A O 1
ATOM 1528 N N . PHE A 1 182 ? 17.940 -4.841 -10.488 1.00 76.94 182 PHE A N 1
ATOM 1529 C CA . PHE A 1 182 ? 17.051 -5.920 -10.902 1.00 76.94 182 PHE A CA 1
ATOM 1530 C C . PHE A 1 182 ? 16.185 -6.414 -9.743 1.00 76.94 182 PHE A C 1
ATOM 1532 O O . PHE A 1 182 ? 16.721 -6.869 -8.726 1.00 76.94 182 PHE A O 1
ATOM 1539 N N . TYR A 1 183 ? 14.873 -6.421 -9.946 1.00 76.75 183 TYR A N 1
ATOM 1540 C CA . TYR A 1 183 ? 13.867 -6.883 -9.001 1.00 76.75 183 TYR A CA 1
ATOM 1541 C C . TYR A 1 183 ? 13.107 -8.080 -9.579 1.00 76.75 183 TYR A C 1
ATOM 1543 O O . TYR A 1 183 ? 12.257 -7.926 -10.463 1.00 76.75 183 TYR A O 1
ATOM 1551 N N . PRO A 1 184 ? 13.423 -9.299 -9.116 1.00 74.19 184 PRO A N 1
ATOM 1552 C CA . PRO A 1 184 ? 12.769 -10.493 -9.614 1.00 74.19 184 PRO A CA 1
ATOM 1553 C C . PRO A 1 184 ? 11.425 -10.758 -8.928 1.00 74.19 184 PRO A C 1
ATOM 1555 O O . PRO A 1 184 ? 11.339 -10.748 -7.704 1.00 74.19 184 PRO A O 1
ATOM 1558 N N . LYS A 1 185 ? 10.428 -11.159 -9.727 1.00 75.06 185 LYS A N 1
ATOM 1559 C CA . LYS A 1 185 ? 9.188 -11.823 -9.273 1.00 75.06 185 LYS A CA 1
ATOM 1560 C C . LYS A 1 185 ? 8.332 -11.049 -8.256 1.00 75.06 185 LYS A C 1
ATOM 1562 O O . LYS A 1 185 ? 7.688 -11.681 -7.426 1.00 75.06 185 LYS A O 1
ATOM 1567 N N . LEU A 1 186 ? 8.276 -9.724 -8.331 1.00 80.44 186 LEU A N 1
ATOM 1568 C CA . LEU A 1 186 ? 7.349 -8.953 -7.497 1.00 80.44 186 LEU A CA 1
ATOM 1569 C C . LEU A 1 186 ? 5.891 -9.286 -7.836 1.00 80.44 186 LEU A C 1
ATOM 1571 O O . LEU A 1 186 ? 5.565 -9.594 -8.988 1.00 80.44 186 LEU A O 1
ATOM 1575 N N . ASP A 1 187 ? 5.009 -9.204 -6.845 1.00 86.62 187 ASP A N 1
ATOM 1576 C CA . ASP A 1 187 ? 3.587 -9.033 -7.123 1.00 86.62 187 ASP A CA 1
ATOM 1577 C C . ASP A 1 187 ? 3.239 -7.561 -7.391 1.00 86.62 187 ASP A C 1
ATOM 1579 O O . ASP A 1 187 ? 4.056 -6.647 -7.226 1.00 86.62 187 ASP A O 1
ATOM 1583 N N . LEU A 1 188 ? 2.028 -7.338 -7.897 1.00 87.69 188 LEU A N 1
ATOM 1584 C CA . LEU A 1 188 ? 1.579 -6.021 -8.323 1.00 87.69 188 LEU A CA 1
ATOM 1585 C C . LEU A 1 188 ? 1.578 -5.019 -7.165 1.00 87.69 188 LEU A C 1
ATOM 1587 O O . LEU A 1 188 ? 1.956 -3.864 -7.352 1.00 87.69 188 LEU A O 1
ATOM 1591 N N . PHE A 1 189 ? 1.192 -5.447 -5.965 1.00 90.19 189 PHE A N 1
ATOM 1592 C CA . PHE A 1 189 ? 1.194 -4.577 -4.795 1.00 90.19 189 PHE A CA 1
ATOM 1593 C C . PHE A 1 189 ? 2.616 -4.180 -4.391 1.00 90.19 189 PHE A C 1
ATOM 1595 O O . PHE A 1 189 ? 2.870 -3.007 -4.116 1.00 90.19 189 PHE A O 1
ATOM 1602 N N . GLN A 1 190 ? 3.545 -5.136 -4.372 1.00 87.06 190 GLN A N 1
ATOM 1603 C CA . GLN A 1 190 ? 4.945 -4.893 -4.030 1.00 87.06 190 GLN A CA 1
ATOM 1604 C C . GLN A 1 190 ? 5.600 -3.910 -4.997 1.00 87.06 190 GLN A C 1
ATOM 1606 O O . GLN A 1 190 ? 6.282 -2.977 -4.572 1.00 87.06 190 GLN A O 1
ATOM 1611 N N . LEU A 1 191 ? 5.335 -4.075 -6.296 1.00 86.62 191 LEU A N 1
ATOM 1612 C CA . LEU A 1 191 ? 5.775 -3.118 -7.303 1.00 86.62 191 LEU A CA 1
ATOM 1613 C C . LEU A 1 191 ? 5.238 -1.713 -7.016 1.00 86.62 191 LEU A C 1
ATOM 1615 O O . LEU A 1 191 ? 5.987 -0.748 -7.088 1.00 86.62 191 LEU A O 1
ATOM 1619 N N . ILE A 1 192 ? 3.944 -1.582 -6.722 1.00 89.38 192 ILE A N 1
ATOM 1620 C CA . ILE A 1 192 ? 3.321 -0.263 -6.589 1.00 89.38 192 ILE A CA 1
ATOM 1621 C C . ILE A 1 192 ? 3.770 0.447 -5.309 1.00 89.38 192 ILE A C 1
ATOM 1623 O O . ILE A 1 192 ? 3.999 1.654 -5.354 1.00 89.38 192 ILE A O 1
ATOM 1627 N N . PHE A 1 193 ? 3.880 -0.261 -4.182 1.00 88.19 193 PHE A N 1
ATOM 1628 C CA . PHE A 1 193 ? 3.953 0.378 -2.863 1.00 88.19 193 PHE A CA 1
ATOM 1629 C C . PHE A 1 193 ? 5.239 0.104 -2.073 1.00 88.19 193 PHE A C 1
ATOM 1631 O O . PHE A 1 193 ? 5.772 1.017 -1.439 1.00 88.19 193 PHE A O 1
ATOM 1638 N N . ILE A 1 194 ? 5.701 -1.151 -2.008 1.00 70.25 194 ILE A N 1
ATOM 1639 C CA . ILE A 1 194 ? 6.760 -1.569 -1.072 1.00 70.25 194 ILE A CA 1
ATOM 1640 C C . ILE A 1 194 ? 7.484 -2.814 -1.597 1.00 70.25 194 ILE A C 1
ATOM 1642 O O . ILE A 1 194 ? 6.852 -3.850 -1.784 1.00 70.25 194 ILE A O 1
ATOM 1646 N N . TYR A 1 195 ? 8.814 -2.772 -1.711 1.00 61.66 195 TYR A N 1
ATOM 1647 C CA . TYR A 1 195 ? 9.603 -3.963 -2.063 1.00 61.66 195 TYR A CA 1
ATOM 1648 C C . TYR A 1 195 ? 9.506 -5.115 -1.045 1.00 61.66 195 TYR A C 1
ATOM 1650 O O . TYR A 1 195 ? 9.475 -6.278 -1.439 1.00 61.66 195 TYR A O 1
ATOM 1658 N N . GLU A 1 196 ? 9.419 -4.812 0.253 1.00 61.38 196 GLU A N 1
ATOM 1659 C CA . GLU A 1 196 ? 9.233 -5.798 1.324 1.00 61.38 196 GLU A CA 1
ATOM 1660 C C . GLU A 1 196 ? 8.226 -5.285 2.373 1.00 61.38 196 GLU A C 1
ATOM 1662 O O . GLU A 1 196 ? 8.554 -4.397 3.164 1.00 61.38 196 GLU A O 1
ATOM 1667 N N . PRO A 1 197 ? 6.988 -5.808 2.425 1.00 54.25 197 PRO A N 1
ATOM 1668 C CA . PRO A 1 197 ? 6.111 -5.560 3.563 1.00 54.25 197 PRO A CA 1
ATOM 1669 C C . PRO A 1 197 ? 6.794 -5.955 4.882 1.00 54.25 197 PRO A C 1
ATOM 1671 O O . PRO A 1 197 ? 7.209 -7.092 5.094 1.00 54.25 197 PRO A O 1
ATOM 1674 N N . VAL A 1 198 ? 6.928 -4.984 5.780 1.00 52.53 198 VAL A N 1
ATOM 1675 C CA . VAL A 1 198 ? 7.599 -5.192 7.067 1.00 52.53 198 VAL A CA 1
ATOM 1676 C C . VAL A 1 198 ? 6.567 -5.698 8.070 1.00 52.53 198 VAL A C 1
ATOM 1678 O O . VAL A 1 198 ? 5.693 -4.921 8.469 1.00 52.53 198 VAL A O 1
ATOM 1681 N N . ALA A 1 199 ? 6.675 -6.973 8.459 1.00 48.88 199 ALA A N 1
ATOM 1682 C CA . ALA A 1 199 ? 6.098 -7.477 9.703 1.00 48.88 199 ALA A CA 1
ATOM 1683 C C . ALA A 1 199 ? 6.892 -6.891 10.875 1.00 48.88 199 ALA A C 1
ATOM 1685 O O . ALA A 1 199 ? 8.125 -6.953 10.877 1.00 48.88 199 ALA A O 1
ATOM 1686 N N . LEU A 1 200 ? 6.189 -6.308 11.842 1.00 43.28 200 LEU A N 1
ATOM 1687 C CA . LEU A 1 200 ? 6.775 -5.742 13.055 1.00 43.28 200 LEU A CA 1
ATOM 1688 C C . LEU A 1 200 ? 6.518 -6.658 14.253 1.00 43.28 200 LEU A C 1
ATOM 1690 O O . LEU A 1 200 ? 5.396 -7.212 14.368 1.00 43.28 200 LEU A O 1
#

Radius of gyration: 16.76 Å; Cα contacts (8 Å, |Δi|>4): 385; chains: 1; bounding box: 40×36×47 Å

Sequence (200 aa):
MRDFNIFSIPRFHQYFSEIGEDKLLKLSDKKWSELIDNIQSLEEDWNKFSESLEEISICGRVINRSALANPYSLRTEINMENSKDSLVICLSSLGEFYGFYYYSFSKEAAIPIRYYSKDFRDYSKIIEKVDSRISYFPFSEGHVEATLEVEKQMKRWFPRFEKLDPFTAHFKVENIMIQEEFYPKLDLFQLIFIYEPVAL

Nearest PDB structures (foldseek):
  7pmx-assembly1_A  TM=2.100E-01  e=5.171E+00  Homo sapiens

Solvent-accessible surface area (backbone atoms only — not comparable to full-atom values): 10924 Å² total; per-residue (Å²): 134,74,79,45,64,65,74,76,41,73,63,40,55,86,50,48,42,78,47,76,95,81,50,31,36,34,39,45,63,71,53,51,50,54,25,27,56,55,33,62,75,39,47,69,60,49,50,55,51,52,59,57,45,52,75,39,86,59,37,36,61,65,43,85,39,37,94,73,32,34,83,30,21,42,27,38,39,31,32,32,49,99,50,82,30,31,46,35,42,34,38,15,49,59,59,31,30,28,42,59,38,27,40,33,85,88,51,71,40,94,60,46,44,73,43,60,43,68,34,92,90,40,79,90,42,76,43,81,45,74,42,47,37,29,15,60,54,69,92,45,69,65,49,49,54,46,48,55,57,51,49,56,50,45,51,68,79,42,63,85,45,42,77,58,58,57,90,52,30,74,34,38,34,60,39,34,34,51,72,92,47,78,45,62,64,37,28,45,42,34,70,45,36,28,84,65,85,78,86,129

Secondary structure (DSSP, 8-state):
-PPP-GGGSGGGTTTEEEETTTTEEEE-HHHHHHHHHHHHTTHHHHHHHHHHGGGSTTEEEEEE-GGGS-TTEEEEEEEETTSS-EEEEEEETTTTEEEEEEE-SS---SS-EEEEEEETTEEEEEEEEEETTEESS-SSHHHHHHHHHHHHHHHHH-TTPEEPPHHHHTPBPPPEEETTEEE-S-BHHHHHT-SS----

Organism: NCBI:txid2961943

pLDDT: mean 86.06, std 11.76, range [43.28, 97.69]

Mean predicted aligned error: 5.64 Å